Protein AF-A0A317D0E7-F1 (afdb_monomer_lite)

Foldseek 3Di:
DPPDPPPDPDPPPDDDDDDDPCRVVVVCVVVVVVVVVVLVVLLVVQLVLQLLLLQVLCVQVVHDDDSVVSNVLSNVCSVVVSVVVVVLVVQLVVLCVVPVVRSVVSCLLLLLLSVCCQQVVPDSNVVSNVLCVVCVVLSVVLLVVLVVLLVVLVVVLVVLLVVLCVVVPPDDPPDDDPSNVVSVVVSCVSNVVSVSSSSVSSNVSNQVSVVVVHNDGSVSSSVSND

Radius of gyration: 22.02 Å; chains: 1; bounding box: 49×29×76 Å

Structure (mmCIF, N/CA/C/O backbone):
data_AF-A0A317D0E7-F1
#
_entry.id   AF-A0A317D0E7-F1
#
loop_
_atom_site.group_PDB
_atom_site.id
_atom_site.type_symbol
_atom_site.label_atom_id
_atom_site.label_alt_id
_atom_site.label_comp_id
_atom_site.label_asym_id
_atom_site.label_entity_id
_atom_site.label_seq_id
_atom_site.p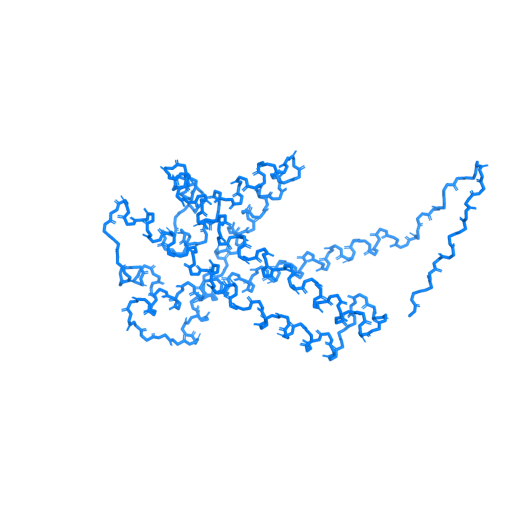dbx_PDB_ins_code
_atom_site.Cartn_x
_atom_site.Cartn_y
_atom_site.Cartn_z
_atom_site.occupancy
_atom_site.B_iso_or_equiv
_atom_site.auth_seq_id
_atom_site.auth_comp_id
_atom_site.auth_asym_id
_atom_site.auth_atom_id
_atom_site.pdbx_PDB_model_num
ATOM 1 N N . PHE A 1 1 ? 25.328 4.365 -24.173 1.00 39.00 1 PHE A N 1
ATOM 2 C CA . PHE A 1 1 ? 24.899 4.994 -25.440 1.00 39.00 1 PHE A CA 1
ATOM 3 C C . PHE A 1 1 ? 24.108 3.970 -26.240 1.00 39.00 1 PHE A C 1
ATOM 5 O O . PHE A 1 1 ? 24.705 3.179 -26.957 1.00 39.00 1 PHE A O 1
ATOM 12 N N . TYR A 1 2 ? 22.782 3.931 -26.078 1.00 37.00 2 TYR A N 1
ATOM 13 C CA . TYR A 1 2 ? 21.942 3.300 -27.098 1.00 37.00 2 TYR A CA 1
ATOM 14 C C . TYR A 1 2 ? 22.033 4.201 -28.336 1.00 37.00 2 TYR A C 1
ATOM 16 O O . TYR A 1 2 ? 21.768 5.398 -28.197 1.00 37.00 2 TYR A O 1
ATOM 24 N N . PRO A 1 3 ? 22.479 3.711 -29.503 1.00 51.25 3 PRO A N 1
ATOM 25 C CA . PRO A 1 3 ? 22.446 4.516 -30.713 1.00 51.25 3 PRO A CA 1
ATOM 26 C C . PRO A 1 3 ? 20.988 4.901 -30.961 1.00 51.25 3 PRO A C 1
ATOM 28 O O . PRO A 1 3 ? 20.132 4.030 -31.101 1.00 51.25 3 PRO A O 1
ATOM 31 N N . HIS A 1 4 ? 20.690 6.201 -30.949 1.00 46.50 4 HIS A N 1
ATOM 32 C CA . HIS A 1 4 ? 19.388 6.671 -31.393 1.00 46.50 4 HIS A CA 1
ATOM 33 C C . HIS A 1 4 ? 19.263 6.279 -32.866 1.00 46.50 4 HIS A C 1
ATOM 35 O O . HIS A 1 4 ? 20.097 6.729 -33.658 1.00 46.50 4 HIS A O 1
ATOM 41 N N . PRO A 1 5 ? 18.292 5.431 -33.250 1.00 55.97 5 PRO A N 1
ATOM 42 C CA . PRO A 1 5 ? 18.049 5.183 -34.656 1.00 55.97 5 PRO A CA 1
ATOM 43 C C . PRO A 1 5 ? 17.731 6.537 -35.285 1.00 55.97 5 PRO A C 1
ATOM 45 O O . PRO A 1 5 ? 16.801 7.229 -34.864 1.00 55.97 5 PRO A O 1
ATOM 48 N N . THR A 1 6 ? 18.559 6.956 -36.239 1.00 60.97 6 THR A N 1
ATOM 49 C CA . THR A 1 6 ? 18.244 8.082 -37.108 1.00 60.97 6 THR A CA 1
ATOM 50 C C . THR A 1 6 ? 16.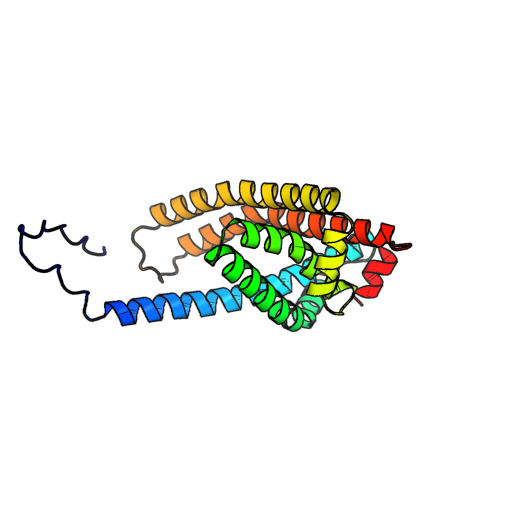878 7.784 -37.703 1.00 60.97 6 THR A C 1
ATOM 52 O O . THR A 1 6 ? 16.705 6.756 -38.352 1.00 60.97 6 THR A O 1
ATOM 55 N N . LEU A 1 7 ? 15.890 8.633 -37.410 1.00 56.22 7 LEU A N 1
ATOM 56 C CA . LEU A 1 7 ? 14.549 8.513 -37.970 1.00 56.22 7 LEU A CA 1
ATOM 57 C C . LEU A 1 7 ? 14.661 8.746 -39.480 1.00 56.22 7 LEU A C 1
ATOM 59 O O . LEU A 1 7 ? 14.554 9.872 -39.963 1.00 56.22 7 LEU A O 1
ATOM 63 N N . THR A 1 8 ? 14.961 7.689 -40.225 1.00 64.38 8 THR A N 1
ATOM 64 C CA . THR A 1 8 ? 14.910 7.681 -41.677 1.00 64.38 8 THR A CA 1
ATOM 65 C C . THR A 1 8 ? 13.443 7.736 -42.059 1.00 64.38 8 THR A C 1
ATOM 67 O O . THR A 1 8 ? 12.691 6.781 -41.867 1.00 64.38 8 THR A O 1
ATOM 70 N N . VAL A 1 9 ? 13.018 8.904 -42.542 1.00 64.19 9 VAL A N 1
ATOM 71 C CA . VAL A 1 9 ? 11.688 9.090 -43.121 1.00 64.19 9 VAL A CA 1
ATOM 72 C C . VAL A 1 9 ? 11.559 8.088 -44.262 1.00 64.19 9 VAL A C 1
ATOM 74 O O . VAL A 1 9 ? 12.274 8.179 -45.257 1.00 64.19 9 VAL A O 1
ATOM 77 N N . THR A 1 10 ? 10.698 7.095 -44.071 1.00 64.88 10 THR A N 1
ATOM 78 C CA . THR A 1 10 ? 10.401 6.060 -45.062 1.00 64.88 10 THR A CA 1
ATOM 79 C C . THR A 1 10 ? 9.799 6.752 -46.281 1.00 64.88 10 THR A C 1
ATOM 81 O O . THR A 1 10 ? 8.926 7.615 -46.128 1.00 64.88 10 THR A O 1
ATOM 84 N N . ALA A 1 11 ? 10.295 6.453 -47.483 1.00 73.31 11 ALA A N 1
ATOM 85 C CA . ALA A 1 11 ? 9.789 7.104 -48.686 1.00 73.31 11 ALA A CA 1
ATOM 86 C C . ALA A 1 11 ? 8.290 6.773 -48.868 1.00 73.31 11 ALA A C 1
ATOM 88 O O . ALA A 1 11 ? 7.862 5.671 -48.508 1.00 73.31 11 ALA A O 1
ATOM 89 N N . PRO A 1 12 ? 7.461 7.689 -49.409 1.00 73.38 12 PRO A N 1
ATOM 90 C CA . PRO A 1 12 ? 6.038 7.420 -49.605 1.00 73.38 12 PRO A CA 1
ATOM 91 C C . PRO A 1 12 ? 5.838 6.169 -50.476 1.00 73.38 12 PRO A C 1
ATOM 93 O O . PRO A 1 12 ? 6.204 6.169 -51.648 1.00 73.38 12 PRO A O 1
ATOM 96 N N . GLY A 1 13 ? 5.259 5.109 -49.904 1.00 76.75 13 GLY A N 1
ATOM 97 C CA . GLY A 1 13 ? 4.981 3.844 -50.600 1.00 76.75 13 GLY A CA 1
ATOM 98 C C . GLY A 1 13 ? 5.889 2.666 -50.228 1.00 76.75 13 GLY A C 1
ATOM 99 O O . GLY A 1 13 ? 5.610 1.550 -50.664 1.00 76.75 13 GLY A O 1
ATOM 100 N N . GLU A 1 14 ? 6.924 2.863 -49.408 1.00 76.44 14 GLU A N 1
ATOM 101 C CA . GLU A 1 14 ? 7.704 1.750 -48.854 1.00 76.44 14 GLU A CA 1
ATOM 102 C C . GLU A 1 14 ? 6.981 1.089 -47.662 1.00 76.44 14 GLU A C 1
ATOM 104 O O . GLU A 1 14 ? 6.373 1.786 -46.841 1.00 76.44 14 GLU A O 1
ATOM 109 N N . PRO A 1 15 ? 7.023 -0.254 -47.539 1.00 75.56 15 PRO A N 1
ATOM 110 C CA . PRO A 1 15 ? 6.474 -0.943 -46.377 1.00 75.56 15 PRO A CA 1
ATOM 111 C C . PRO A 1 15 ? 7.217 -0.512 -45.101 1.00 75.56 15 PRO A C 1
ATOM 113 O O . PRO A 1 15 ? 8.428 -0.277 -45.145 1.00 75.56 15 PRO A O 1
ATOM 116 N N . PRO A 1 16 ? 6.521 -0.409 -43.952 1.00 77.50 16 PRO A N 1
ATOM 117 C CA . PRO A 1 16 ? 7.149 -0.009 -42.700 1.00 77.50 16 PRO A CA 1
ATOM 118 C C . PRO A 1 16 ? 8.293 -0.961 -42.343 1.00 77.50 16 PRO A C 1
ATOM 120 O O . PRO A 1 16 ? 8.215 -2.166 -42.599 1.00 77.50 16 PRO A O 1
ATOM 123 N N . ALA A 1 17 ? 9.350 -0.413 -41.738 1.00 79.38 17 ALA A N 1
ATOM 124 C CA . ALA A 1 17 ? 10.490 -1.206 -41.300 1.00 79.38 17 ALA A CA 1
ATOM 125 C C . ALA A 1 17 ? 10.019 -2.368 -40.399 1.00 79.38 17 ALA A C 1
ATOM 127 O O . ALA A 1 17 ? 9.202 -2.146 -39.498 1.00 79.38 17 ALA A O 1
ATOM 128 N N . PRO A 1 18 ? 10.504 -3.603 -40.626 1.00 81.38 18 PRO A N 1
ATOM 129 C CA . PRO A 1 18 ? 10.138 -4.737 -39.792 1.00 81.38 18 PRO A CA 1
ATOM 130 C C . PRO A 1 18 ? 10.632 -4.521 -38.358 1.00 81.38 18 PRO A C 1
ATOM 132 O O . PRO A 1 18 ? 11.667 -3.891 -38.129 1.00 81.38 18 PRO A O 1
ATOM 135 N N . PHE A 1 19 ? 9.895 -5.061 -37.383 1.00 83.56 19 PHE A N 1
ATOM 136 C CA . PHE A 1 19 ? 10.331 -5.035 -35.988 1.00 83.56 19 PHE A CA 1
ATOM 137 C C . PHE A 1 19 ? 11.719 -5.684 -35.835 1.00 83.56 19 PHE A C 1
ATOM 139 O O . PHE A 1 19 ? 12.025 -6.635 -36.563 1.00 83.56 19 PHE A O 1
ATOM 146 N N . PRO A 1 20 ? 12.547 -5.220 -34.878 1.00 87.62 20 PRO A N 1
ATOM 147 C CA . PRO A 1 20 ? 13.790 -5.901 -34.531 1.00 87.62 20 PRO A CA 1
ATOM 148 C C . PRO A 1 20 ? 13.546 -7.394 -34.271 1.00 87.62 20 PRO A C 1
ATOM 150 O O . PRO A 1 20 ? 12.545 -7.753 -33.651 1.00 87.62 20 PRO A O 1
ATOM 153 N N . ALA A 1 21 ? 14.461 -8.262 -34.714 1.00 86.88 21 ALA A N 1
ATOM 154 C CA . ALA A 1 21 ? 14.306 -9.718 -34.601 1.00 86.88 21 ALA A CA 1
ATOM 155 C C . ALA A 1 21 ? 14.069 -10.188 -33.150 1.00 86.88 21 ALA A C 1
ATOM 157 O O . ALA A 1 21 ? 13.312 -11.128 -32.913 1.00 86.88 21 ALA A O 1
ATOM 158 N N . ASP A 1 22 ? 14.657 -9.483 -32.181 1.00 88.25 22 ASP A N 1
ATOM 159 C CA . ASP A 1 22 ? 14.532 -9.761 -30.750 1.00 88.25 22 ASP A CA 1
ATOM 160 C C . ASP A 1 22 ? 13.400 -8.987 -30.053 1.00 88.25 22 ASP A C 1
ATOM 162 O O . ASP A 1 22 ? 13.201 -9.165 -28.853 1.00 88.25 22 ASP A O 1
ATOM 166 N N . TYR A 1 23 ? 12.617 -8.169 -30.768 1.00 84.69 23 TYR A N 1
ATOM 167 C CA . TYR A 1 23 ? 11.637 -7.255 -30.163 1.00 84.69 23 TYR A CA 1
ATOM 168 C C . TYR A 1 23 ? 10.676 -7.960 -29.199 1.00 84.69 23 TYR A C 1
ATOM 170 O O . TYR A 1 23 ? 10.553 -7.573 -28.039 1.00 84.69 23 TYR A O 1
ATOM 178 N N . PHE A 1 24 ? 10.026 -9.042 -29.641 1.00 88.31 24 PHE A N 1
ATOM 179 C CA . PHE A 1 24 ? 9.091 -9.788 -28.793 1.00 88.31 24 PHE A CA 1
ATOM 180 C C . PHE A 1 24 ? 9.788 -10.480 -27.620 1.00 88.31 24 PHE A C 1
ATOM 182 O O . PHE A 1 24 ? 9.210 -10.578 -26.539 1.00 88.31 24 PHE A O 1
ATOM 189 N N . ARG A 1 25 ? 11.030 -10.938 -27.806 1.00 89.94 25 ARG A N 1
ATOM 190 C CA . ARG A 1 25 ? 11.825 -11.562 -26.745 1.00 89.94 25 ARG A CA 1
ATOM 191 C C . ARG A 1 25 ? 12.184 -10.539 -25.671 1.00 89.94 25 ARG A C 1
ATOM 193 O O . ARG A 1 25 ? 11.970 -10.812 -24.494 1.00 89.94 25 ARG A O 1
ATOM 200 N N . GLU A 1 26 ? 12.682 -9.371 -26.058 1.00 85.06 26 GLU A N 1
ATOM 201 C CA . GLU A 1 26 ? 13.004 -8.277 -25.136 1.00 85.06 26 GLU A CA 1
ATOM 202 C C . GLU A 1 26 ? 11.758 -7.764 -24.413 1.00 85.06 26 GLU A C 1
ATOM 204 O O . GLU A 1 26 ? 11.786 -7.581 -23.196 1.00 85.06 26 GLU A O 1
ATOM 209 N N . LEU A 1 27 ? 10.644 -7.622 -25.135 1.00 84.88 27 LEU A N 1
ATOM 210 C CA . LEU A 1 27 ? 9.360 -7.220 -24.569 1.00 84.88 27 LEU A CA 1
ATOM 211 C C . LEU A 1 27 ? 8.871 -8.223 -23.512 1.00 84.88 27 LEU A C 1
ATOM 213 O O . LEU A 1 27 ? 8.481 -7.829 -22.412 1.00 84.88 27 LEU A O 1
ATOM 217 N N . LEU A 1 28 ? 8.933 -9.524 -23.814 1.00 91.25 28 LEU A N 1
ATOM 218 C CA . LEU A 1 28 ? 8.560 -10.5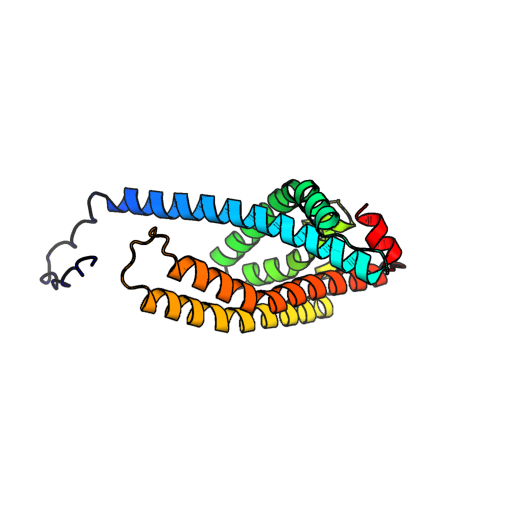88 -22.879 1.00 91.25 28 LEU A CA 1
ATOM 219 C C . LEU A 1 28 ? 9.481 -10.632 -21.658 1.00 91.25 28 LEU A C 1
ATOM 221 O O . LEU A 1 28 ? 8.992 -10.787 -20.540 1.00 91.25 28 LEU A O 1
ATOM 225 N N . VAL A 1 29 ? 10.793 -10.476 -21.846 1.00 88.81 29 VAL A N 1
ATOM 226 C CA . VAL A 1 29 ? 11.757 -10.419 -20.737 1.00 88.81 29 VAL A CA 1
ATOM 227 C C . VAL A 1 29 ? 11.475 -9.210 -19.850 1.00 88.81 29 VAL A C 1
ATOM 229 O O . VAL A 1 29 ? 11.412 -9.359 -18.631 1.00 88.81 29 VAL A O 1
ATOM 232 N N . PHE A 1 30 ? 11.242 -8.037 -20.440 1.00 84.00 30 PHE A N 1
ATOM 233 C CA . PHE A 1 30 ? 10.921 -6.818 -19.705 1.00 84.00 30 PHE A CA 1
ATOM 234 C C . PHE A 1 30 ? 9.658 -6.985 -18.854 1.00 84.00 30 PHE A C 1
ATOM 236 O O . PHE A 1 30 ? 9.708 -6.794 -17.637 1.00 84.00 30 PHE A O 1
ATOM 243 N N . PHE A 1 31 ? 8.541 -7.400 -19.460 1.00 87.94 31 PHE A N 1
ATOM 244 C CA . PHE A 1 31 ? 7.292 -7.599 -18.722 1.00 87.94 31 PHE A CA 1
ATOM 245 C C . PHE A 1 31 ? 7.383 -8.746 -17.717 1.00 87.94 31 PHE A C 1
ATOM 247 O O . PHE A 1 31 ? 6.825 -8.637 -16.628 1.00 87.94 31 PHE A O 1
ATOM 254 N N . GLY A 1 32 ? 8.112 -9.817 -18.037 1.00 90.31 32 GLY A N 1
ATOM 255 C CA . GLY A 1 32 ? 8.352 -10.931 -17.125 1.00 90.31 32 GLY A CA 1
ATOM 256 C C . GLY A 1 32 ? 9.112 -10.495 -15.873 1.00 90.31 32 GLY A C 1
ATOM 257 O O . GLY A 1 32 ? 8.673 -10.773 -14.757 1.00 90.31 32 GLY A O 1
ATOM 258 N N . VAL A 1 33 ? 10.208 -9.750 -16.038 1.00 88.50 33 VAL A N 1
ATOM 259 C CA . VAL A 1 33 ? 10.983 -9.202 -14.913 1.00 88.50 33 VAL A CA 1
ATOM 260 C C . VAL A 1 33 ? 10.144 -8.204 -14.118 1.00 88.50 33 VAL A C 1
ATOM 262 O O . VAL A 1 33 ? 10.075 -8.315 -12.894 1.00 88.50 33 VAL A O 1
ATOM 265 N N . ALA A 1 34 ? 9.460 -7.271 -14.787 1.00 86.50 34 ALA A N 1
ATOM 266 C CA . ALA A 1 34 ? 8.603 -6.286 -14.130 1.00 86.50 34 ALA A CA 1
ATOM 267 C C . ALA A 1 34 ? 7.486 -6.950 -13.309 1.00 86.50 34 ALA A C 1
ATOM 269 O O . ALA A 1 34 ? 7.211 -6.528 -12.186 1.00 86.50 34 ALA A O 1
ATOM 270 N N . LEU A 1 35 ? 6.883 -8.022 -13.831 1.00 88.94 35 LEU A N 1
ATOM 271 C CA . LEU A 1 35 ? 5.863 -8.795 -13.131 1.00 88.94 35 LEU A CA 1
ATOM 272 C C . LEU A 1 35 ? 6.431 -9.469 -11.879 1.00 88.94 35 LEU A C 1
ATOM 274 O O . LEU A 1 35 ? 5.843 -9.346 -10.808 1.00 88.94 35 LEU A O 1
ATOM 278 N N . VAL A 1 36 ? 7.575 -10.151 -11.989 1.00 91.25 36 VAL A N 1
ATOM 279 C CA . VAL A 1 36 ? 8.219 -10.832 -10.851 1.00 91.25 36 VAL A CA 1
ATOM 280 C C . VAL A 1 36 ? 8.610 -9.828 -9.767 1.00 91.25 36 VAL A C 1
ATOM 282 O O . VAL A 1 36 ? 8.297 -10.034 -8.592 1.00 91.25 36 VAL A O 1
ATOM 285 N N . VAL A 1 37 ? 9.238 -8.716 -10.155 1.00 89.06 37 VAL A N 1
ATOM 286 C CA . VAL A 1 37 ? 9.617 -7.639 -9.232 1.00 89.06 37 VAL A CA 1
ATOM 287 C C . VAL A 1 37 ? 8.379 -7.021 -8.588 1.00 89.06 37 VAL A C 1
ATOM 289 O O . VAL A 1 37 ? 8.362 -6.839 -7.374 1.00 89.06 37 VAL A O 1
ATOM 292 N N . GLY A 1 38 ? 7.324 -6.748 -9.357 1.00 88.44 38 GLY A N 1
ATOM 293 C CA . GLY A 1 38 ? 6.071 -6.190 -8.847 1.00 88.44 38 GLY A CA 1
ATOM 294 C C . GLY A 1 38 ? 5.367 -7.121 -7.860 1.00 88.44 38 GLY A C 1
ATOM 295 O O . GLY A 1 38 ? 4.935 -6.685 -6.794 1.00 88.44 38 GLY A O 1
ATOM 296 N N . VAL A 1 39 ? 5.315 -8.419 -8.163 1.00 89.81 39 VAL A N 1
ATOM 297 C CA . VAL A 1 39 ? 4.766 -9.454 -7.275 1.00 89.81 39 VAL A CA 1
ATOM 298 C C . VAL A 1 39 ? 5.547 -9.533 -5.964 1.00 89.81 39 VAL A C 1
ATOM 300 O O . VAL A 1 39 ? 4.944 -9.576 -4.886 1.00 89.81 39 VAL A O 1
ATOM 303 N N . PHE A 1 40 ? 6.878 -9.523 -6.041 1.00 91.31 40 PHE A N 1
ATOM 304 C CA . PHE A 1 40 ? 7.740 -9.537 -4.865 1.00 91.31 40 PHE A CA 1
ATOM 305 C C . PHE A 1 40 ? 7.589 -8.253 -4.038 1.00 91.31 40 PHE A C 1
ATOM 307 O O . PHE A 1 40 ? 7.406 -8.313 -2.821 1.00 91.31 40 PHE A O 1
ATOM 314 N N . ALA A 1 41 ? 7.586 -7.092 -4.693 1.00 90.25 41 ALA A N 1
ATOM 315 C CA . ALA A 1 41 ? 7.374 -5.802 -4.049 1.00 90.25 41 ALA A CA 1
ATOM 316 C C . ALA A 1 41 ? 6.012 -5.742 -3.347 1.00 90.25 41 ALA A C 1
ATOM 318 O O . ALA A 1 41 ? 5.927 -5.249 -2.222 1.00 90.25 41 ALA A O 1
ATOM 319 N N . LEU A 1 42 ? 4.963 -6.312 -3.949 1.00 90.94 42 LEU A N 1
ATOM 320 C CA . LEU A 1 42 ? 3.650 -6.436 -3.322 1.00 90.94 42 LEU A CA 1
ATOM 321 C C . LEU A 1 42 ? 3.701 -7.299 -2.053 1.00 90.94 42 LEU A C 1
ATOM 323 O O . LEU A 1 42 ? 3.066 -6.961 -1.054 1.00 90.94 42 LEU A O 1
ATOM 327 N N . ALA A 1 43 ? 4.466 -8.393 -2.051 1.00 91.81 43 ALA A N 1
ATOM 328 C CA . ALA A 1 43 ? 4.635 -9.229 -0.862 1.00 91.81 43 ALA A CA 1
ATOM 329 C C . ALA A 1 43 ? 5.328 -8.461 0.274 1.00 91.81 43 ALA A C 1
ATOM 331 O O . ALA A 1 43 ? 4.840 -8.464 1.406 1.00 91.81 43 ALA A O 1
ATOM 332 N N . VAL A 1 44 ? 6.407 -7.734 -0.035 1.00 92.94 44 VAL A N 1
ATOM 333 C CA . VAL A 1 44 ? 7.103 -6.858 0.926 1.00 92.94 44 VAL A CA 1
ATOM 334 C C . VAL A 1 44 ? 6.169 -5.759 1.437 1.00 92.94 44 VAL A C 1
ATOM 336 O O . VAL A 1 44 ? 6.103 -5.499 2.640 1.00 92.94 44 VAL A O 1
ATOM 339 N N . GLN A 1 45 ? 5.385 -5.157 0.544 1.00 91.38 45 GLN A N 1
ATOM 340 C CA . GLN A 1 45 ? 4.389 -4.154 0.898 1.00 91.38 45 GLN A CA 1
ATOM 341 C C . GLN A 1 45 ? 3.345 -4.732 1.866 1.00 91.38 45 GLN A C 1
ATOM 343 O O . GLN A 1 45 ? 3.051 -4.097 2.875 1.00 91.38 45 GLN A O 1
ATOM 348 N N . CYS A 1 46 ? 2.850 -5.954 1.648 1.00 93.69 46 CYS A N 1
ATOM 349 C CA . CYS A 1 46 ? 1.906 -6.613 2.561 1.00 93.69 46 CYS A CA 1
ATOM 350 C C . CYS A 1 46 ? 2.485 -6.817 3.971 1.00 93.69 46 CYS A C 1
ATOM 352 O O . CYS A 1 46 ? 1.762 -6.642 4.956 1.00 93.69 46 CYS A O 1
ATOM 354 N N . VAL A 1 47 ? 3.781 -7.140 4.084 1.00 95.31 47 VAL A N 1
ATOM 355 C CA . VAL A 1 47 ? 4.481 -7.210 5.381 1.00 95.31 47 VAL A CA 1
ATOM 356 C C . VAL A 1 47 ? 4.454 -5.846 6.065 1.00 95.31 47 VAL A C 1
ATOM 358 O O . VAL A 1 47 ? 4.065 -5.762 7.229 1.00 95.31 47 VAL A O 1
ATOM 361 N N . GLY A 1 48 ? 4.827 -4.787 5.341 1.00 93.12 48 GLY A N 1
ATOM 362 C CA . GLY A 1 48 ? 4.840 -3.416 5.856 1.00 93.12 48 GLY A CA 1
ATOM 363 C C . GLY A 1 48 ? 3.458 -2.938 6.301 1.00 93.12 48 GLY A C 1
ATOM 364 O O . GLY A 1 48 ? 3.323 -2.383 7.388 1.00 93.12 48 GLY A O 1
ATOM 365 N N . TRP A 1 49 ? 2.419 -3.232 5.517 1.00 92.56 49 TRP A N 1
ATOM 366 C CA . TRP A 1 49 ? 1.030 -2.926 5.860 1.00 92.56 49 TRP A CA 1
ATOM 367 C C . TRP A 1 49 ? 0.586 -3.617 7.147 1.00 92.56 49 TRP A C 1
ATOM 369 O O . TRP A 1 49 ? 0.122 -2.952 8.071 1.00 92.56 49 TRP A O 1
ATOM 379 N N . ALA A 1 50 ? 0.775 -4.934 7.252 1.00 94.62 50 ALA A N 1
ATOM 380 C CA . ALA A 1 50 ? 0.411 -5.679 8.455 1.00 94.62 50 ALA A CA 1
ATOM 381 C C . ALA A 1 50 ? 1.199 -5.227 9.691 1.00 94.62 50 ALA A C 1
ATOM 383 O O . ALA A 1 50 ? 0.608 -5.021 10.752 1.00 94.62 50 ALA A O 1
ATOM 384 N N . ALA A 1 51 ? 2.517 -5.062 9.556 1.00 95.19 51 ALA A N 1
ATOM 385 C CA . ALA A 1 51 ? 3.385 -4.600 10.634 1.00 95.19 51 ALA A CA 1
ATOM 386 C C . ALA A 1 51 ? 3.004 -3.185 11.096 1.00 95.19 51 ALA A C 1
ATOM 388 O O . ALA A 1 51 ? 2.904 -2.936 12.297 1.00 95.19 51 ALA A O 1
ATOM 389 N N . GLY A 1 52 ? 2.737 -2.281 10.150 1.00 94.38 52 GLY A N 1
ATOM 390 C CA . GLY A 1 52 ? 2.322 -0.907 10.417 1.00 94.38 52 GLY A CA 1
ATOM 391 C C . GLY A 1 52 ? 0.970 -0.839 11.120 1.00 94.38 52 GLY A C 1
ATOM 392 O O . GLY A 1 52 ? 0.852 -0.173 12.145 1.00 94.38 52 GLY A O 1
ATOM 393 N N . THR A 1 53 ? -0.035 -1.583 10.645 1.00 95.12 53 THR A N 1
ATOM 394 C CA . THR A 1 53 ? -1.342 -1.654 11.317 1.00 95.12 53 THR A CA 1
ATOM 395 C C . THR A 1 53 ? -1.213 -2.201 12.738 1.00 95.12 53 THR A C 1
ATOM 397 O O . THR A 1 53 ? -1.819 -1.647 13.654 1.00 95.12 53 THR A O 1
ATOM 400 N N . TRP A 1 54 ? -0.392 -3.231 12.958 1.00 95.94 54 TRP A N 1
ATOM 401 C CA . TRP A 1 54 ? -0.131 -3.772 14.296 1.00 95.94 54 TRP A CA 1
ATOM 402 C C . TRP A 1 54 ? 0.534 -2.753 15.223 1.00 95.94 54 TRP A C 1
ATOM 404 O O . TRP A 1 54 ? 0.057 -2.535 16.337 1.00 95.94 54 TRP A O 1
ATOM 414 N N . ALA A 1 55 ? 1.580 -2.079 14.743 1.00 95.50 55 ALA A N 1
ATOM 415 C CA . ALA A 1 55 ? 2.301 -1.070 15.511 1.00 95.50 55 ALA A CA 1
ATOM 416 C C . ALA A 1 55 ? 1.400 0.117 15.883 1.00 95.50 55 ALA A C 1
ATOM 418 O O . ALA A 1 55 ? 1.326 0.479 17.054 1.00 95.50 55 ALA A O 1
ATOM 419 N N . VAL A 1 56 ? 0.669 0.682 14.916 1.00 94.44 56 VAL A N 1
ATOM 420 C CA . VAL A 1 56 ? -0.227 1.829 15.143 1.00 94.44 56 VAL A CA 1
ATOM 421 C C . VAL A 1 56 ? -1.346 1.471 16.120 1.00 94.44 56 VAL A C 1
ATOM 423 O O . VAL A 1 56 ? -1.648 2.248 17.022 1.00 94.44 56 VAL A O 1
ATOM 426 N N . THR A 1 57 ? -1.936 0.281 15.985 1.00 94.12 57 THR A N 1
ATOM 427 C CA . THR A 1 57 ? -3.043 -0.143 16.854 1.00 94.12 57 THR A CA 1
ATOM 428 C C . THR A 1 57 ? -2.586 -0.334 18.299 1.00 94.12 57 THR A C 1
ATOM 430 O O . THR A 1 57 ? -3.260 0.125 19.218 1.00 94.12 57 THR A O 1
ATOM 433 N N . ARG A 1 58 ? -1.424 -0.963 18.516 1.00 94.25 58 ARG A N 1
ATOM 434 C CA . ARG A 1 58 ? -0.871 -1.160 19.863 1.00 94.25 58 ARG A CA 1
ATOM 435 C C . ARG A 1 58 ? -0.381 0.136 20.498 1.00 94.25 58 ARG A C 1
ATOM 437 O O . ARG A 1 58 ? -0.666 0.367 21.669 1.00 94.25 58 ARG A O 1
ATOM 444 N N . GLN A 1 59 ? 0.250 1.023 19.727 1.00 93.88 59 GLN A N 1
ATOM 445 C CA . GLN A 1 59 ? 0.589 2.367 20.213 1.00 93.88 59 GLN A CA 1
ATOM 446 C C . GLN A 1 59 ? -0.665 3.135 20.648 1.00 93.88 59 GLN A C 1
ATOM 448 O O . GLN A 1 59 ? -0.670 3.738 21.717 1.00 93.88 59 GLN A O 1
ATOM 453 N N . ALA A 1 60 ? -1.757 3.052 19.881 1.00 92.94 60 ALA A N 1
ATOM 454 C CA . ALA A 1 60 ? -3.037 3.664 20.245 1.00 92.94 60 ALA A CA 1
ATOM 455 C C . ALA A 1 60 ? -3.705 3.021 21.479 1.00 92.94 60 ALA A C 1
ATOM 457 O O . ALA A 1 60 ? -4.572 3.634 22.104 1.00 92.94 60 ALA A O 1
ATOM 458 N N . ALA A 1 61 ? -3.331 1.790 21.833 1.00 93.62 61 ALA A N 1
ATOM 459 C CA . ALA A 1 61 ? -3.757 1.113 23.057 1.00 93.62 61 ALA A CA 1
ATOM 460 C C . ALA A 1 61 ? -2.834 1.397 24.261 1.00 93.62 61 ALA A C 1
ATOM 462 O O . ALA A 1 61 ? -3.121 0.936 25.362 1.00 93.62 61 ALA A O 1
ATOM 463 N N . GLY A 1 62 ? -1.741 2.149 24.072 1.00 93.31 62 GLY A N 1
ATOM 464 C CA . GLY A 1 62 ? -0.733 2.392 25.109 1.00 93.31 62 GLY A CA 1
ATOM 465 C C . GLY A 1 62 ? 0.183 1.193 25.380 1.00 93.31 62 GLY A C 1
ATOM 466 O O . GLY A 1 62 ? 0.870 1.163 26.398 1.00 93.31 62 GLY A O 1
ATOM 467 N N . GLU A 1 63 ? 0.200 0.197 24.492 1.00 92.69 63 GLU A N 1
ATOM 468 C CA . GLU A 1 63 ? 1.035 -0.994 24.633 1.00 92.69 63 GLU A CA 1
ATOM 469 C C . GLU A 1 63 ? 2.462 -0.776 24.097 1.00 92.69 63 GLU A C 1
ATOM 471 O O . GLU A 1 63 ? 2.665 -0.020 23.139 1.00 92.69 63 GLU A O 1
ATOM 476 N N . PRO A 1 64 ? 3.470 -1.479 24.651 1.00 90.56 64 PRO A N 1
ATOM 477 C CA . PRO A 1 64 ? 4.829 -1.424 24.131 1.00 90.56 64 PRO A CA 1
ATOM 478 C C . PRO A 1 64 ? 4.905 -2.044 22.730 1.00 90.56 64 PRO A C 1
ATOM 480 O O . PRO A 1 64 ? 4.457 -3.167 22.492 1.00 90.56 64 PRO A O 1
ATOM 483 N N . VAL A 1 65 ? 5.538 -1.328 21.800 1.00 93.00 65 VAL A N 1
ATOM 484 C CA . VAL A 1 65 ? 5.721 -1.770 20.412 1.00 93.00 65 VAL A CA 1
ATOM 485 C C . VAL A 1 65 ? 7.193 -2.029 20.140 1.00 93.00 65 VAL A C 1
ATOM 487 O O . VAL A 1 65 ? 8.039 -1.161 20.331 1.00 93.00 65 VAL A O 1
ATOM 490 N N . THR A 1 66 ? 7.498 -3.234 19.659 1.00 94.56 66 THR A N 1
ATOM 491 C CA . THR A 1 66 ? 8.849 -3.621 19.241 1.00 94.56 66 THR A CA 1
ATOM 492 C C . THR A 1 66 ? 8.888 -3.847 17.734 1.00 94.56 66 THR A C 1
ATOM 494 O O . THR A 1 66 ? 7.955 -4.406 17.152 1.00 94.56 66 THR A O 1
ATOM 497 N N . VAL A 1 67 ? 9.993 -3.452 17.093 1.00 93.31 67 VAL A N 1
ATOM 498 C CA . VAL A 1 67 ? 10.196 -3.650 15.646 1.00 93.31 67 VAL A CA 1
ATOM 499 C C . VAL A 1 67 ? 10.136 -5.139 15.290 1.00 93.31 67 VAL A C 1
ATOM 501 O O . VAL A 1 67 ? 9.466 -5.524 14.335 1.00 93.31 67 VAL A O 1
ATOM 504 N N . GLY A 1 68 ? 10.767 -5.993 16.104 1.00 94.19 68 GLY A N 1
ATOM 505 C CA . GLY A 1 68 ? 10.735 -7.445 15.914 1.00 94.19 68 GLY A CA 1
ATOM 506 C C . GLY A 1 68 ? 9.327 -8.037 16.031 1.00 94.19 68 GLY A C 1
ATOM 507 O O . GLY A 1 68 ? 8.957 -8.890 15.225 1.00 94.19 68 GLY A O 1
ATOM 508 N N . GLY A 1 69 ? 8.515 -7.558 16.982 1.00 93.50 69 GLY A N 1
ATOM 509 C CA . GLY A 1 69 ? 7.115 -7.968 17.123 1.00 93.50 69 GLY A CA 1
ATOM 510 C C . GLY A 1 69 ? 6.274 -7.583 15.905 1.00 93.50 69 GLY A C 1
ATOM 511 O O . GLY A 1 69 ? 5.583 -8.435 15.342 1.00 93.50 69 GLY A O 1
ATOM 512 N N . ALA A 1 70 ? 6.415 -6.339 15.441 1.00 94.12 70 ALA A N 1
ATOM 513 C CA . ALA A 1 70 ? 5.708 -5.832 14.268 1.00 94.12 70 ALA A CA 1
ATOM 514 C C . ALA A 1 70 ? 6.078 -6.606 12.994 1.00 94.12 70 ALA A C 1
ATOM 516 O O . ALA A 1 70 ? 5.194 -7.050 12.262 1.00 94.12 70 ALA A O 1
ATOM 517 N N . LEU A 1 71 ? 7.373 -6.838 12.752 1.00 95.50 71 LEU A N 1
ATOM 518 C CA . LEU A 1 71 ? 7.843 -7.594 11.587 1.00 95.50 71 LEU A CA 1
ATOM 519 C C . LEU A 1 71 ? 7.421 -9.061 11.640 1.00 95.50 71 LEU A C 1
ATOM 521 O O . LEU A 1 71 ? 6.982 -9.603 10.627 1.00 95.50 71 LEU A O 1
ATOM 525 N N . ARG A 1 72 ? 7.490 -9.708 12.809 1.00 95.62 72 ARG A N 1
ATOM 526 C CA . ARG A 1 72 ? 7.018 -11.091 12.976 1.00 95.62 72 ARG A CA 1
ATOM 527 C C . ARG A 1 72 ? 5.524 -11.203 12.685 1.00 95.62 72 ARG A C 1
ATOM 529 O O . ARG A 1 72 ? 5.106 -12.144 12.011 1.00 95.62 72 ARG A O 1
ATOM 536 N N . TYR A 1 73 ? 4.730 -10.250 13.172 1.00 94.81 73 TYR A N 1
ATOM 537 C CA . TYR A 1 73 ? 3.309 -10.177 12.849 1.00 94.81 73 TYR A CA 1
ATOM 538 C C . TYR A 1 73 ? 3.095 -9.991 11.342 1.00 94.81 73 TYR A C 1
ATOM 540 O O . TYR A 1 73 ? 2.337 -10.749 10.729 1.00 94.81 73 TYR A O 1
ATOM 548 N N . GLY A 1 74 ? 3.818 -9.041 10.743 1.00 93.62 74 GLY A N 1
ATOM 549 C CA . GLY A 1 74 ? 3.773 -8.747 9.317 1.00 93.62 74 GLY A CA 1
ATOM 550 C C . GLY A 1 74 ? 4.073 -9.968 8.456 1.00 93.62 74 GLY A C 1
ATOM 551 O O . GLY A 1 74 ? 3.251 -10.347 7.629 1.00 93.62 74 GLY A O 1
ATOM 552 N N . LEU A 1 75 ? 5.191 -10.650 8.705 1.00 95.19 75 LEU A N 1
ATOM 553 C CA . LEU A 1 75 ? 5.598 -11.859 7.980 1.00 95.19 75 LEU A CA 1
ATOM 554 C C . LEU A 1 75 ? 4.596 -13.006 8.143 1.00 95.19 75 LEU A C 1
ATOM 556 O O . LEU A 1 75 ? 4.284 -13.692 7.174 1.00 95.19 75 LEU A O 1
ATOM 560 N N . ARG A 1 76 ? 4.041 -13.192 9.348 1.00 95.19 76 ARG A N 1
ATOM 561 C CA . ARG A 1 76 ? 3.025 -14.226 9.601 1.00 95.19 76 ARG A CA 1
ATOM 562 C C . ARG A 1 76 ? 1.736 -13.969 8.818 1.00 95.19 76 ARG A C 1
ATOM 564 O O . ARG A 1 76 ? 1.048 -14.920 8.453 1.00 95.19 76 ARG A O 1
ATOM 571 N N . ARG A 1 77 ? 1.375 -12.701 8.595 1.00 92.19 77 ARG A N 1
ATOM 572 C CA . ARG A 1 77 ? 0.093 -12.322 7.979 1.00 92.19 77 ARG A CA 1
ATOM 573 C C . ARG A 1 77 ? 0.196 -11.928 6.506 1.00 92.19 77 ARG A C 1
ATOM 575 O O . ARG A 1 77 ? -0.821 -11.947 5.811 1.00 92.19 77 ARG A O 1
ATOM 582 N N . ALA A 1 78 ? 1.400 -11.650 6.020 1.00 91.06 78 ALA A N 1
ATOM 583 C CA . ALA A 1 78 ? 1.657 -11.229 4.651 1.00 91.06 78 ALA A CA 1
ATOM 584 C C . ALA A 1 78 ? 1.124 -12.195 3.583 1.00 91.06 78 ALA A C 1
ATOM 586 O O . ALA A 1 78 ? 0.504 -11.689 2.658 1.00 91.06 78 ALA A O 1
ATOM 587 N N . PRO A 1 79 ? 1.242 -13.537 3.686 1.00 91.19 79 PRO A N 1
ATOM 588 C CA . PRO A 1 79 ? 0.745 -14.428 2.632 1.00 91.19 79 PRO A CA 1
ATOM 589 C C . PRO A 1 79 ? -0.770 -14.325 2.421 1.00 91.19 79 PRO A C 1
ATOM 591 O O . PRO A 1 79 ? -1.248 -14.303 1.289 1.00 91.19 79 PRO A O 1
ATOM 594 N N . ALA A 1 80 ? -1.528 -14.202 3.517 1.00 91.31 80 ALA A N 1
ATOM 595 C CA . ALA A 1 80 ? -2.976 -14.035 3.455 1.00 91.31 80 ALA A CA 1
ATOM 596 C C . ALA A 1 80 ? -3.353 -12.677 2.846 1.00 91.31 80 ALA A C 1
ATOM 598 O O . ALA A 1 80 ? -4.216 -12.616 1.974 1.00 91.31 80 ALA A O 1
ATOM 599 N N . LEU A 1 81 ? -2.691 -11.595 3.273 1.00 91.69 81 LEU A N 1
ATOM 600 C CA . LEU A 1 81 ? -2.886 -10.263 2.691 1.00 91.69 81 LEU A CA 1
ATOM 601 C C . LEU A 1 81 ? -2.524 -10.220 1.213 1.00 91.69 81 LEU A C 1
ATOM 603 O O . LEU A 1 81 ? -3.278 -9.664 0.427 1.00 91.69 81 LEU A O 1
ATOM 607 N N . TRP A 1 82 ? -1.405 -10.832 0.844 1.00 93.25 82 TRP A N 1
ATOM 608 C CA . TRP A 1 82 ? -0.883 -10.842 -0.513 1.00 93.25 82 TRP A CA 1
ATOM 609 C C . TRP A 1 82 ? -1.861 -11.500 -1.486 1.00 93.25 82 TRP A C 1
ATOM 611 O O . TRP A 1 82 ? -2.189 -10.902 -2.507 1.00 93.25 82 TRP A O 1
ATOM 621 N N . GLY A 1 83 ? -2.416 -12.665 -1.128 1.00 91.56 83 GLY A N 1
ATOM 622 C CA . GLY A 1 83 ? -3.423 -13.338 -1.954 1.00 91.56 83 GLY A CA 1
ATOM 623 C C . GLY A 1 83 ? -4.676 -12.485 -2.179 1.00 91.56 83 GLY A C 1
ATOM 624 O O . GLY A 1 83 ? -5.149 -12.358 -3.306 1.00 91.56 83 GLY A O 1
ATOM 625 N N . TRP A 1 84 ? -5.183 -11.832 -1.129 1.00 93.00 84 TRP A N 1
ATOM 626 C CA . TRP A 1 84 ? -6.347 -10.949 -1.250 1.00 93.00 84 TRP A CA 1
ATOM 627 C C . TRP A 1 84 ? -6.040 -9.647 -1.990 1.00 93.00 84 TRP A C 1
ATOM 629 O O . TRP A 1 84 ? -6.859 -9.203 -2.792 1.00 93.00 84 TRP A O 1
ATOM 639 N N . MET A 1 85 ? -4.876 -9.039 -1.761 1.00 90.06 85 MET A N 1
ATOM 640 C CA . MET A 1 85 ? -4.471 -7.830 -2.475 1.00 90.06 85 MET A CA 1
ATOM 641 C C . MET A 1 85 ? -4.296 -8.105 -3.963 1.00 90.06 85 MET A C 1
ATOM 643 O O . MET A 1 85 ? -4.712 -7.279 -4.763 1.00 90.06 85 MET A O 1
ATOM 647 N N . LEU A 1 86 ? -3.769 -9.268 -4.351 1.00 91.38 86 LEU A N 1
ATOM 648 C CA . LEU A 1 86 ? -3.654 -9.647 -5.759 1.00 91.38 86 LEU A CA 1
ATOM 649 C C . LEU A 1 86 ? -5.031 -9.713 -6.438 1.00 91.38 86 LEU A C 1
ATOM 651 O O . LEU A 1 86 ? -5.193 -9.188 -7.537 1.00 91.38 86 LEU A O 1
ATOM 655 N N . LEU A 1 87 ? -6.041 -10.264 -5.755 1.00 92.81 87 LEU A N 1
ATOM 656 C CA . LEU A 1 87 ? -7.427 -10.246 -6.238 1.00 92.81 87 LEU A CA 1
ATOM 657 C C . LEU A 1 87 ? -7.985 -8.821 -6.339 1.00 92.81 87 LEU A C 1
ATOM 659 O O . LEU A 1 87 ? -8.577 -8.470 -7.356 1.00 92.81 87 LEU A O 1
ATOM 663 N N . VAL A 1 88 ? -7.770 -7.982 -5.320 1.00 90.31 88 VAL A N 1
ATOM 664 C CA . VAL A 1 88 ? -8.205 -6.574 -5.329 1.00 90.31 88 VAL A CA 1
ATOM 665 C C . VAL A 1 88 ? -7.556 -5.808 -6.483 1.00 90.31 88 VAL A C 1
ATOM 667 O O . VAL A 1 88 ? -8.257 -5.125 -7.227 1.00 90.31 88 VAL A O 1
ATOM 670 N N . PHE A 1 89 ? -6.245 -5.955 -6.682 1.00 89.12 89 PHE A N 1
ATOM 671 C CA . PHE A 1 89 ? -5.527 -5.328 -7.788 1.00 89.12 89 PHE A CA 1
ATOM 672 C C . PHE A 1 89 ? -6.026 -5.823 -9.140 1.00 89.12 89 PHE A C 1
ATOM 674 O O . PHE A 1 89 ? -6.237 -5.003 -10.028 1.00 89.12 89 PHE A O 1
ATOM 681 N N . ALA A 1 90 ? -6.283 -7.123 -9.292 1.00 91.06 90 ALA A N 1
ATOM 682 C CA . ALA A 1 90 ? -6.861 -7.665 -10.516 1.00 91.06 90 ALA A CA 1
ATOM 683 C C . ALA A 1 90 ? -8.248 -7.066 -10.801 1.00 91.06 90 ALA A C 1
ATOM 685 O O . ALA A 1 90 ? -8.500 -6.621 -11.917 1.00 91.06 90 ALA A O 1
ATOM 686 N N . MET A 1 91 ? -9.127 -6.976 -9.797 1.00 90.62 91 MET A N 1
ATOM 687 C CA . MET A 1 91 ? -10.457 -6.370 -9.949 1.00 90.62 91 MET A CA 1
ATOM 688 C C . MET A 1 91 ? -10.374 -4.892 -10.337 1.00 90.62 91 MET A C 1
ATOM 690 O O . MET A 1 91 ? -11.067 -4.454 -11.253 1.00 90.62 91 MET A O 1
ATOM 694 N N . VAL A 1 92 ? -9.515 -4.126 -9.662 1.00 88.81 92 VAL A N 1
ATOM 695 C CA . VAL A 1 92 ? -9.294 -2.704 -9.952 1.00 88.81 92 VAL A CA 1
ATOM 696 C C . VAL A 1 92 ? -8.712 -2.509 -11.350 1.00 88.81 92 VAL A C 1
ATOM 698 O O . VAL A 1 92 ? -9.172 -1.629 -12.073 1.00 88.81 92 VAL A O 1
ATOM 701 N N . LEU A 1 93 ? -7.740 -3.333 -11.748 1.00 88.50 93 LEU A N 1
ATOM 702 C CA . LEU A 1 93 ? -7.109 -3.273 -13.065 1.00 88.50 93 LEU A CA 1
ATOM 703 C C . LEU A 1 93 ? -8.116 -3.584 -14.172 1.00 88.50 93 LEU A C 1
ATOM 705 O O . LEU A 1 93 ? -8.217 -2.823 -15.128 1.00 88.50 93 LEU A O 1
ATOM 709 N N . VAL A 1 94 ? -8.900 -4.654 -14.018 1.00 91.00 94 VAL A N 1
ATOM 710 C CA . VAL A 1 94 ? -9.998 -4.983 -14.937 1.00 91.00 94 VAL A CA 1
ATOM 711 C C . VAL A 1 94 ? -10.973 -3.810 -15.013 1.00 91.00 94 VAL A C 1
ATOM 713 O O . VAL A 1 94 ? -11.273 -3.343 -16.107 1.00 91.00 94 VAL A O 1
ATOM 716 N N . GLY A 1 95 ? -11.397 -3.268 -13.868 1.00 88.19 95 GLY A N 1
ATOM 717 C CA . GLY A 1 95 ? -12.242 -2.078 -13.813 1.00 88.19 95 GLY A CA 1
ATOM 718 C C . GLY A 1 95 ? -11.664 -0.933 -14.641 1.00 88.19 95 GLY A C 1
ATOM 719 O O . GLY A 1 95 ? -12.327 -0.469 -15.560 1.00 88.19 95 GLY A O 1
ATOM 720 N N . ALA A 1 96 ? -10.416 -0.545 -14.377 1.00 86.25 96 ALA A N 1
ATOM 721 C CA . ALA A 1 96 ? -9.732 0.557 -15.048 1.00 86.25 96 ALA A CA 1
ATOM 722 C C . ALA A 1 96 ? -9.564 0.351 -16.564 1.00 86.25 96 ALA A C 1
ATOM 724 O O . ALA A 1 96 ? -9.692 1.317 -17.314 1.00 86.25 96 ALA A O 1
ATOM 725 N N . VAL A 1 97 ? -9.309 -0.884 -17.012 1.00 89.06 97 VAL A N 1
ATOM 726 C CA . VAL A 1 97 ? -9.174 -1.231 -18.437 1.00 89.06 97 VAL A CA 1
ATOM 727 C C . VAL A 1 97 ? -10.512 -1.123 -19.166 1.00 89.06 97 VAL A C 1
ATOM 729 O O . VAL A 1 97 ? -10.557 -0.592 -20.272 1.00 89.06 97 VAL A O 1
ATOM 732 N N . PHE A 1 98 ? -11.602 -1.605 -18.563 1.00 86.75 98 PHE A N 1
ATOM 733 C CA . PHE A 1 98 ? -12.917 -1.572 -19.206 1.00 86.75 98 PHE A CA 1
ATOM 734 C C . PHE A 1 98 ? -13.544 -0.175 -19.188 1.00 86.75 98 PHE A C 1
ATOM 736 O O . PHE A 1 98 ? -14.141 0.215 -20.186 1.00 86.75 98 PHE A O 1
ATOM 743 N N . CYS A 1 99 ? -13.410 0.580 -18.093 1.00 88.69 99 CYS A N 1
ATOM 744 C CA . CYS A 1 99 ? -13.802 1.987 -17.978 1.00 88.69 99 CYS A CA 1
ATOM 745 C C . CYS A 1 99 ? -13.076 2.623 -16.772 1.00 88.69 99 CYS A C 1
ATOM 747 O O . CYS A 1 99 ? -13.082 2.089 -15.668 1.00 88.69 99 CYS A O 1
ATOM 749 N N . TYR A 1 100 ? -12.519 3.825 -16.906 1.00 85.56 100 TYR A N 1
ATOM 750 C CA . TYR A 1 100 ? -11.789 4.458 -15.794 1.00 85.56 100 TYR A CA 1
ATOM 751 C C . TYR A 1 100 ? -12.644 4.639 -14.515 1.00 85.56 100 TYR A C 1
ATOM 753 O O . TYR A 1 100 ? -12.167 4.460 -13.393 1.00 85.56 100 TYR A O 1
ATOM 761 N N . LEU A 1 101 ? -13.942 4.920 -14.687 1.00 86.50 101 LEU A N 1
ATOM 762 C CA . LEU A 1 101 ? -14.888 5.157 -13.593 1.00 86.50 101 LEU A CA 1
ATOM 763 C C . LEU A 1 101 ? -15.107 3.936 -12.666 1.00 86.50 101 LEU A C 1
ATOM 765 O O . LEU A 1 101 ? -14.948 4.099 -11.453 1.00 86.50 101 LEU A O 1
ATOM 769 N N . PRO A 1 102 ? -15.425 2.715 -13.156 1.00 86.12 102 PRO A N 1
ATOM 770 C CA . PRO A 1 102 ? -15.510 1.533 -12.300 1.00 86.12 102 PRO A CA 1
ATOM 771 C C . PRO A 1 102 ? -14.179 1.179 -11.632 1.00 86.12 102 PRO A C 1
ATOM 773 O O . PRO A 1 102 ? -14.199 0.706 -10.499 1.00 86.12 102 PRO A O 1
ATOM 776 N N . GLY A 1 103 ? -13.032 1.455 -12.263 1.00 86.69 103 GLY A N 1
ATOM 777 C CA . GLY A 1 103 ? -11.721 1.298 -11.621 1.00 86.69 103 GLY A CA 1
ATOM 778 C C . GLY A 1 103 ? -11.589 2.143 -10.348 1.00 86.69 103 GLY A C 1
ATOM 779 O O . GLY A 1 103 ? -11.276 1.609 -9.282 1.00 86.69 103 GLY A O 1
ATOM 780 N N . ILE A 1 104 ? -11.908 3.440 -10.432 1.00 86.69 104 ILE A N 1
ATOM 781 C CA . ILE A 1 104 ? -11.894 4.346 -9.268 1.00 86.69 104 ILE A CA 1
ATOM 782 C C . ILE A 1 104 ? -12.897 3.894 -8.207 1.00 86.69 104 ILE A C 1
ATOM 784 O O . ILE A 1 104 ? -12.567 3.839 -7.022 1.00 86.69 104 ILE A O 1
ATOM 788 N N . TYR A 1 105 ? -14.114 3.543 -8.619 1.00 88.88 105 TYR A N 1
ATOM 789 C CA . TYR A 1 105 ? -15.137 3.064 -7.694 1.00 88.88 105 TYR A CA 1
ATOM 790 C C . TYR A 1 105 ? -14.658 1.832 -6.910 1.00 88.88 105 TYR A C 1
ATOM 792 O O . TYR A 1 105 ? -14.789 1.797 -5.685 1.00 88.88 105 TYR A O 1
ATOM 800 N N . LEU A 1 106 ? -14.046 0.854 -7.587 1.00 90.06 106 LEU A N 1
ATOM 801 C CA . LEU A 1 106 ? -13.495 -0.341 -6.947 1.00 90.06 106 LEU A CA 1
ATOM 802 C C . LEU A 1 106 ? -12.325 -0.007 -6.018 1.00 90.06 106 LEU A C 1
ATOM 804 O O . LEU A 1 106 ? -12.263 -0.564 -4.924 1.00 90.06 106 LEU A O 1
ATOM 808 N N . MET A 1 107 ? -11.440 0.923 -6.394 1.00 85.56 107 MET A N 1
ATOM 809 C CA . MET A 1 107 ? -10.376 1.397 -5.499 1.00 85.56 107 MET A CA 1
ATOM 810 C C . MET A 1 107 ? -10.953 1.969 -4.201 1.00 85.56 107 MET A C 1
ATOM 812 O O . MET A 1 107 ? -10.499 1.616 -3.112 1.00 85.56 107 MET A O 1
ATOM 816 N N . CYS A 1 108 ? -11.981 2.814 -4.296 1.00 87.44 108 CYS A N 1
ATOM 817 C CA . CYS A 1 108 ? -12.626 3.393 -3.122 1.00 87.44 108 CYS A CA 1
ATOM 818 C C . CYS A 1 108 ? -13.342 2.330 -2.280 1.00 87.44 108 CYS A C 1
ATOM 820 O O . CYS A 1 108 ? -13.146 2.283 -1.064 1.00 87.44 108 CYS A O 1
ATOM 822 N N . ALA A 1 109 ? -14.119 1.449 -2.913 1.00 89.38 109 ALA A N 1
ATOM 823 C CA . ALA A 1 109 ? -14.885 0.413 -2.226 1.00 89.38 109 ALA A CA 1
ATOM 824 C C . ALA A 1 109 ? -13.996 -0.633 -1.534 1.00 89.38 109 ALA A C 1
ATOM 826 O O . ALA A 1 109 ? -14.350 -1.143 -0.470 1.00 89.38 109 ALA A O 1
ATOM 827 N N . LEU A 1 110 ? -12.829 -0.932 -2.111 1.00 91.38 110 LEU A N 1
ATOM 828 C CA . LEU A 1 110 ? -11.884 -1.931 -1.605 1.00 91.38 110 LEU A CA 1
ATOM 829 C C . LEU A 1 110 ? -10.754 -1.332 -0.758 1.00 91.38 110 LEU A C 1
ATOM 831 O O . LEU A 1 110 ? -9.947 -2.081 -0.213 1.00 91.38 110 LEU A O 1
ATOM 835 N N . SER A 1 111 ? -10.716 -0.010 -0.573 1.00 88.75 111 SER A N 1
ATOM 836 C CA . SER A 1 111 ? -9.718 0.674 0.268 1.00 88.75 111 SER A CA 1
ATOM 837 C C . SER A 1 111 ? -9.646 0.125 1.702 1.00 88.75 111 SER A C 1
ATOM 839 O O . SER A 1 111 ? -8.571 0.047 2.292 1.00 88.75 111 SER A O 1
ATOM 841 N N . LEU A 1 112 ? -10.778 -0.325 2.254 1.00 89.81 112 LEU A N 1
ATOM 842 C CA . LEU A 1 112 ? -10.868 -0.883 3.607 1.00 89.81 112 LEU A CA 1
ATOM 843 C C . LEU A 1 112 ? -10.583 -2.393 3.672 1.00 89.81 112 LEU A C 1
ATOM 845 O O . LEU A 1 112 ? -10.620 -2.962 4.763 1.00 89.81 112 LEU A O 1
ATOM 849 N N . ALA A 1 113 ? -10.281 -3.056 2.551 1.00 90.50 113 ALA A N 1
ATOM 850 C CA . ALA A 1 113 ? -10.071 -4.506 2.519 1.00 90.50 113 ALA A CA 1
ATOM 851 C C . ALA A 1 113 ? -8.863 -4.939 3.361 1.00 90.50 113 ALA A C 1
ATOM 853 O O . ALA A 1 113 ? -8.918 -5.977 4.021 1.00 90.50 113 ALA A O 1
ATOM 854 N N . GLY A 1 114 ? -7.801 -4.126 3.391 1.00 89.38 114 GLY A N 1
ATOM 855 C CA . GLY A 1 114 ? -6.616 -4.367 4.220 1.00 89.38 114 GLY A CA 1
ATOM 856 C C . GLY A 1 114 ? -6.950 -4.410 5.717 1.00 89.38 114 GLY A C 1
ATOM 857 O O . GLY A 1 114 ? -6.776 -5.463 6.338 1.00 89.38 114 GLY A O 1
ATOM 858 N N . PRO A 1 115 ? -7.479 -3.316 6.303 1.00 90.50 115 PRO A N 1
ATOM 859 C CA . PRO A 1 115 ? -7.925 -3.299 7.695 1.00 90.50 115 PRO A CA 1
ATOM 860 C C . PRO A 1 115 ? -8.938 -4.404 8.020 1.00 90.50 115 PRO A C 1
ATOM 862 O O . PRO A 1 115 ? -8.755 -5.128 8.996 1.00 90.50 115 PRO A O 1
ATOM 865 N N . VAL A 1 116 ? -9.958 -4.607 7.179 1.00 92.56 116 VAL A N 1
ATOM 866 C CA . VAL A 1 116 ? -10.968 -5.657 7.396 1.00 92.56 116 VAL A CA 1
ATOM 867 C C . VAL A 1 116 ? -10.326 -7.047 7.459 1.00 92.56 116 VAL A C 1
ATOM 869 O O . VAL A 1 116 ? -10.633 -7.829 8.357 1.00 92.56 116 VAL A O 1
ATOM 872 N N . LEU A 1 117 ? -9.398 -7.370 6.555 1.00 92.50 117 LEU A N 1
ATOM 873 C CA . LEU A 1 117 ? -8.722 -8.669 6.563 1.00 92.50 117 LEU A CA 1
ATOM 874 C C . LEU A 1 117 ? -7.850 -8.877 7.811 1.00 92.50 117 LEU A C 1
ATOM 876 O O . LEU A 1 117 ? -7.721 -10.006 8.304 1.00 92.50 117 LEU A O 1
ATOM 880 N N . LEU A 1 118 ? -7.232 -7.804 8.305 1.00 91.44 118 LEU A N 1
ATOM 881 C CA . LEU A 1 118 ? -6.371 -7.841 9.482 1.00 91.44 118 LEU A CA 1
ATOM 882 C C . LEU A 1 118 ? -7.172 -7.993 10.780 1.00 91.44 118 LEU A C 1
ATOM 884 O O . LEU A 1 118 ? -6.842 -8.872 11.577 1.00 91.44 118 LEU A O 1
ATOM 888 N N . PHE A 1 119 ? -8.224 -7.195 10.962 1.00 92.50 119 PHE A N 1
ATOM 889 C CA . PHE A 1 119 ? -9.023 -7.179 12.190 1.00 92.50 119 PHE A CA 1
ATOM 890 C C . PHE A 1 119 ? -10.125 -8.245 12.212 1.00 92.50 119 PHE A C 1
ATOM 892 O O . PHE A 1 119 ? -10.295 -8.933 13.213 1.00 92.50 119 PHE A O 1
ATOM 899 N N . GLU A 1 120 ? -10.866 -8.428 11.116 1.00 91.94 120 GLU A N 1
ATOM 900 C CA . GLU A 1 120 ? -12.047 -9.310 11.093 1.00 91.94 120 GLU A CA 1
ATOM 901 C C . GLU A 1 120 ? -11.748 -10.703 10.550 1.00 91.94 120 GLU A C 1
ATOM 903 O O . GLU A 1 120 ? -12.453 -11.652 10.876 1.00 91.94 120 GLU A O 1
ATOM 908 N N . ARG A 1 121 ? -10.688 -10.852 9.746 1.00 86.31 121 ARG A N 1
ATOM 909 C CA . ARG A 1 121 ? -10.194 -12.139 9.216 1.00 86.31 121 ARG A CA 1
ATOM 910 C C . ARG A 1 121 ? -11.198 -12.933 8.360 1.00 86.31 121 ARG A C 1
ATOM 912 O O . ARG A 1 121 ? -10.876 -14.055 7.974 1.00 86.31 121 ARG A O 1
ATOM 919 N N . VAL A 1 122 ? -12.359 -12.368 8.022 1.00 81.56 122 VAL A N 1
ATOM 920 C CA . VAL A 1 122 ? -13.431 -13.021 7.251 1.00 81.56 122 VAL A CA 1
ATOM 921 C C . VAL A 1 122 ? -13.840 -12.140 6.066 1.00 81.56 122 VAL A C 1
ATOM 923 O O . VAL A 1 122 ? -14.116 -10.959 6.244 1.00 81.56 122 VAL A O 1
ATOM 926 N N . ASN A 1 123 ? -13.876 -12.728 4.862 1.00 87.62 123 ASN A N 1
ATOM 927 C CA . ASN A 1 123 ? -14.397 -12.161 3.604 1.00 87.62 123 ASN A CA 1
ATOM 928 C C . ASN A 1 123 ? -14.185 -10.640 3.418 1.00 87.62 123 ASN A C 1
ATOM 930 O O . ASN A 1 123 ? -15.159 -9.877 3.435 1.00 87.62 123 ASN A O 1
ATOM 934 N N . PRO A 1 124 ? -12.938 -10.181 3.186 1.00 91.25 124 PRO A N 1
ATOM 935 C CA . PRO A 1 124 ? -12.617 -8.757 3.195 1.00 91.25 124 PRO A CA 1
ATOM 936 C C . PRO A 1 124 ? -13.339 -7.968 2.104 1.00 91.25 124 PRO A C 1
ATOM 938 O O . PRO A 1 124 ? -13.841 -6.887 2.374 1.00 91.25 124 PRO A O 1
ATOM 941 N N . ILE A 1 125 ? -13.478 -8.532 0.901 1.00 91.75 125 ILE A N 1
ATOM 942 C CA . ILE A 1 125 ? -14.112 -7.861 -0.243 1.00 91.75 125 ILE A CA 1
ATOM 943 C C . ILE A 1 125 ? -15.578 -7.527 0.058 1.00 91.75 125 ILE A C 1
ATOM 945 O O . ILE A 1 125 ? -15.968 -6.360 0.050 1.00 91.75 125 ILE A O 1
ATOM 949 N N . ALA A 1 126 ? -16.391 -8.541 0.369 1.00 92.56 126 ALA A N 1
ATOM 950 C CA . ALA A 1 126 ? -17.823 -8.361 0.617 1.00 92.56 126 ALA A CA 1
ATOM 951 C C . ALA A 1 126 ? -18.083 -7.422 1.804 1.00 92.56 126 ALA A C 1
ATOM 953 O O . ALA A 1 126 ? -18.972 -6.568 1.761 1.00 92.56 126 ALA A O 1
ATOM 954 N N . ARG A 1 127 ? -17.273 -7.549 2.858 1.00 93.25 127 ARG A N 1
ATOM 955 C CA . ARG A 1 127 ? -17.377 -6.711 4.048 1.00 93.25 127 ARG A CA 1
ATOM 956 C C . ARG A 1 127 ? -16.981 -5.259 3.772 1.00 93.25 127 ARG A C 1
ATOM 958 O O . ARG A 1 127 ? -17.709 -4.364 4.200 1.00 93.25 127 ARG A O 1
ATOM 965 N N . SER A 1 128 ? -15.911 -5.006 3.019 1.00 91.50 128 SER A N 1
ATOM 966 C CA . SER A 1 128 ? -15.533 -3.649 2.601 1.00 91.50 128 SER A CA 1
ATOM 967 C C . SER A 1 128 ? -16.607 -2.999 1.737 1.00 91.50 128 SER A C 1
ATOM 969 O O . SER A 1 128 ? -16.977 -1.858 2.006 1.00 91.50 128 SER A O 1
ATOM 971 N N . PHE A 1 129 ? -17.202 -3.738 0.795 1.00 91.81 129 PHE A N 1
ATOM 972 C CA . PHE A 1 129 ? -18.344 -3.242 0.024 1.00 91.81 129 PHE A CA 1
ATOM 973 C C . PHE A 1 129 ? -19.533 -2.876 0.909 1.00 91.81 129 PHE A C 1
ATOM 975 O O . PHE A 1 129 ? -20.146 -1.832 0.689 1.00 91.81 129 PHE A O 1
ATOM 982 N N . LYS A 1 130 ? -19.863 -3.700 1.909 1.00 92.62 130 LYS A N 1
ATOM 983 C CA . LYS A 1 130 ? -20.960 -3.409 2.840 1.00 92.62 130 LYS A CA 1
ATOM 984 C C . LYS A 1 130 ? -20.712 -2.108 3.609 1.00 92.62 130 LYS A C 1
ATOM 986 O O . LYS A 1 130 ? -21.609 -1.272 3.674 1.00 92.62 130 LYS A O 1
ATOM 991 N N . ILE A 1 131 ? -19.505 -1.925 4.150 1.00 90.44 131 ILE A N 1
ATOM 992 C CA . ILE A 1 131 ? -19.130 -0.708 4.888 1.00 90.44 131 ILE A CA 1
ATOM 993 C C . ILE A 1 131 ? -19.166 0.513 3.960 1.00 90.44 131 ILE A C 1
ATOM 995 O O . ILE A 1 131 ? -19.748 1.538 4.313 1.00 90.44 131 ILE A O 1
ATOM 999 N N . PHE A 1 132 ? -18.603 0.386 2.757 1.00 90.38 132 PHE A N 1
ATOM 1000 C CA . PHE A 1 132 ? -18.584 1.458 1.767 1.00 90.38 132 PHE A CA 1
ATOM 1001 C C . PHE A 1 132 ? -20.002 1.904 1.394 1.00 90.38 132 PHE A C 1
ATOM 1003 O O . PHE A 1 132 ? -20.306 3.087 1.492 1.00 90.38 132 PHE A O 1
ATOM 1010 N N . HIS A 1 133 ? -20.902 0.975 1.058 1.00 90.12 133 HIS A N 1
ATOM 1011 C CA . HIS A 1 133 ? -22.279 1.304 0.668 1.00 90.12 133 HIS A CA 1
ATOM 1012 C C . HIS A 1 133 ? -23.141 1.829 1.809 1.00 90.12 133 HIS A C 1
ATOM 1014 O O . HIS A 1 133 ? -23.995 2.682 1.578 1.00 90.12 133 HIS A O 1
ATOM 1020 N N . ALA A 1 134 ? -22.924 1.351 3.035 1.00 90.12 134 ALA A N 1
ATOM 1021 C CA . ALA A 1 134 ? -23.669 1.846 4.184 1.00 90.12 134 ALA A CA 1
ATOM 1022 C C . ALA A 1 134 ? -23.407 3.341 4.424 1.00 90.12 134 ALA A C 1
ATOM 1024 O O . ALA A 1 134 ? -24.297 4.055 4.883 1.00 90.12 134 ALA A O 1
ATOM 1025 N N . ARG A 1 135 ? -22.184 3.817 4.142 1.00 87.31 135 ARG A N 1
ATOM 1026 C CA . ARG A 1 135 ? -21.722 5.169 4.495 1.00 87.31 135 ARG A CA 1
ATOM 1027 C C . ARG A 1 135 ? -20.846 5.785 3.406 1.00 87.31 135 ARG A C 1
ATOM 1029 O O . ARG A 1 135 ? -19.764 6.307 3.682 1.00 87.31 135 ARG A O 1
ATOM 1036 N N . LEU A 1 136 ? -21.358 5.770 2.173 1.00 86.56 136 LEU A N 1
ATOM 1037 C CA . LEU A 1 136 ? -20.631 6.200 0.973 1.00 86.56 136 LEU A CA 1
ATOM 1038 C C . LEU A 1 136 ? -19.974 7.569 1.146 1.00 86.56 136 LEU A C 1
ATOM 1040 O O . LEU A 1 136 ? -18.775 7.680 0.949 1.00 86.56 136 LEU A O 1
ATOM 1044 N N . GLY A 1 137 ? -20.717 8.595 1.573 1.00 85.25 137 GLY A N 1
ATOM 1045 C CA . GLY A 1 137 ? -20.184 9.959 1.666 1.00 85.25 137 GLY A CA 1
ATOM 1046 C C . GLY A 1 137 ? -19.016 10.109 2.648 1.00 85.25 137 GLY A C 1
ATOM 1047 O O . GLY A 1 137 ? -18.010 10.735 2.320 1.00 85.25 137 GLY A O 1
ATOM 1048 N N . GLN A 1 138 ? -19.117 9.498 3.834 1.00 85.81 138 GLN A N 1
ATOM 1049 C CA . GLN A 1 138 ? -18.080 9.594 4.870 1.00 85.81 138 GLN A CA 1
ATOM 1050 C C . GLN A 1 138 ? -16.820 8.817 4.479 1.00 85.81 138 GLN A C 1
ATOM 1052 O O . GLN A 1 138 ? -15.707 9.335 4.602 1.00 85.81 138 GLN A O 1
ATOM 1057 N N . VAL A 1 139 ? -16.991 7.585 3.987 1.00 86.12 139 VAL A N 1
ATOM 1058 C CA . VAL A 1 139 ? -15.869 6.735 3.573 1.00 86.12 139 VAL A CA 1
ATOM 1059 C C . VAL A 1 139 ? -15.208 7.307 2.326 1.00 86.12 139 VAL A C 1
ATOM 1061 O O . VAL A 1 139 ? -13.991 7.457 2.305 1.00 86.12 139 VAL A O 1
ATOM 1064 N N . LEU A 1 140 ? -15.990 7.701 1.319 1.00 88.31 140 LEU A N 1
ATOM 1065 C CA . LEU A 1 140 ? -15.473 8.279 0.082 1.00 88.31 140 LEU A CA 1
ATOM 1066 C C . LEU A 1 140 ? -14.701 9.571 0.353 1.00 88.31 140 LEU A C 1
ATOM 1068 O O . LEU A 1 140 ? -13.572 9.688 -0.105 1.00 88.31 140 LEU A O 1
ATOM 1072 N N . GLY A 1 141 ? -15.247 10.504 1.140 1.00 87.69 141 GLY A N 1
ATOM 1073 C CA . GLY A 1 141 ? -14.568 11.766 1.450 1.00 87.69 141 GLY A CA 1
ATOM 1074 C C . GLY A 1 141 ? -13.206 11.561 2.117 1.00 87.69 141 GLY A C 1
ATOM 1075 O O . GLY A 1 141 ? -12.223 12.189 1.727 1.00 87.69 141 GLY A O 1
ATOM 1076 N N . ARG A 1 142 ? -13.110 10.628 3.071 1.00 87.69 142 ARG A N 1
ATOM 1077 C CA . ARG A 1 142 ? -11.836 10.313 3.734 1.00 87.69 142 ARG A CA 1
ATOM 1078 C C . ARG A 1 142 ? -10.876 9.547 2.847 1.00 87.69 142 ARG A C 1
ATOM 1080 O O . ARG A 1 142 ? -9.709 9.909 2.785 1.00 87.69 142 ARG A O 1
ATOM 1087 N N . VAL A 1 143 ? -11.345 8.516 2.153 1.00 86.12 143 VAL A N 1
ATOM 1088 C CA . VAL A 1 143 ? -10.496 7.729 1.250 1.00 86.12 143 VAL A CA 1
ATOM 1089 C C . VAL A 1 143 ? -9.956 8.614 0.130 1.00 86.12 143 VAL A C 1
ATOM 1091 O O . VAL A 1 143 ? -8.775 8.521 -0.186 1.00 86.12 143 VAL A O 1
ATOM 1094 N N . LEU A 1 144 ? -10.770 9.525 -0.412 1.00 88.06 144 LEU A N 1
ATOM 1095 C CA . LEU A 1 144 ? -10.320 10.512 -1.392 1.00 88.06 144 LEU A CA 1
ATOM 1096 C C . LEU A 1 144 ? -9.345 11.520 -0.789 1.00 88.06 144 LEU A C 1
ATOM 1098 O O . LEU A 1 144 ? -8.353 11.822 -1.435 1.00 88.06 144 LEU A O 1
ATOM 1102 N N . LEU A 1 145 ? -9.567 12.013 0.432 1.00 88.38 145 LEU A N 1
ATOM 1103 C CA . LEU A 1 145 ? -8.629 12.930 1.089 1.00 88.38 145 LEU A CA 1
ATOM 1104 C C . LEU A 1 145 ? -7.260 12.272 1.317 1.00 88.38 145 LEU A C 1
ATOM 1106 O O . LEU A 1 145 ? -6.219 12.843 0.997 1.00 88.38 145 LEU A O 1
ATOM 1110 N N . VAL A 1 146 ? -7.265 11.052 1.848 1.00 85.31 146 VAL A N 1
ATOM 1111 C CA . VAL A 1 146 ? -6.053 10.282 2.141 1.00 85.31 146 VAL A CA 1
ATOM 1112 C C . VAL A 1 146 ? -5.369 9.842 0.836 1.00 85.31 146 VAL A C 1
ATOM 1114 O O . VAL A 1 146 ? -4.147 9.931 0.714 1.00 85.31 146 VAL A O 1
ATOM 1117 N N . GLY A 1 147 ? -6.144 9.452 -0.177 1.00 82.69 147 GLY A N 1
ATOM 1118 C CA . GLY A 1 147 ? -5.649 9.148 -1.521 1.00 82.69 147 GLY A CA 1
ATOM 1119 C C . GLY A 1 147 ? -5.086 10.372 -2.247 1.00 82.69 147 GLY A C 1
ATOM 1120 O O . GLY A 1 147 ? -4.053 10.273 -2.906 1.00 82.69 147 GLY A O 1
ATOM 1121 N N . LEU A 1 148 ? -5.701 11.545 -2.084 1.00 87.00 148 LEU A N 1
ATOM 1122 C CA . LEU A 1 148 ? -5.204 12.813 -2.618 1.00 87.00 148 LEU A CA 1
ATOM 1123 C C . LEU A 1 148 ? -3.873 13.182 -1.970 1.00 87.00 148 LEU A C 1
ATOM 1125 O O . LEU A 1 148 ? -2.946 13.545 -2.685 1.00 87.00 148 LEU A O 1
ATOM 1129 N N . LEU A 1 149 ? -3.743 13.028 -0.649 1.00 84.62 149 LEU A N 1
ATOM 1130 C CA . LEU A 1 149 ? -2.472 13.244 0.041 1.00 84.62 149 LEU A CA 1
ATOM 1131 C C . LEU A 1 149 ? -1.377 12.331 -0.528 1.00 84.62 149 LEU A C 1
ATOM 1133 O O . LEU A 1 149 ? -0.310 12.816 -0.893 1.00 84.62 149 LEU A O 1
ATOM 1137 N N . ALA A 1 150 ? -1.666 11.037 -0.696 1.00 80.94 150 ALA A N 1
ATOM 1138 C CA . ALA A 1 150 ? -0.734 10.091 -1.311 1.00 80.94 150 ALA A CA 1
ATOM 1139 C C . ALA A 1 150 ? -0.386 10.466 -2.767 1.00 80.94 150 ALA A C 1
ATOM 1141 O O . ALA A 1 150 ? 0.766 10.336 -3.190 1.00 80.94 150 ALA A O 1
ATOM 1142 N N . THR A 1 151 ? -1.358 10.980 -3.526 1.00 83.81 151 THR A N 1
ATOM 1143 C CA . THR A 1 151 ? -1.170 11.430 -4.914 1.00 83.81 151 THR A CA 1
ATOM 1144 C C . THR A 1 151 ? -0.293 12.679 -4.981 1.00 83.81 151 THR A C 1
ATOM 1146 O O . THR A 1 151 ? 0.661 12.709 -5.754 1.00 83.81 151 THR A O 1
ATOM 1149 N N . ILE A 1 152 ? -0.551 13.682 -4.137 1.00 85.81 152 ILE A N 1
ATOM 1150 C CA . ILE A 1 152 ? 0.260 14.906 -4.035 1.00 85.81 152 ILE A CA 1
ATOM 1151 C C . ILE A 1 152 ? 1.689 14.552 -3.651 1.00 85.81 152 ILE A C 1
ATOM 1153 O O . ILE A 1 152 ? 2.633 15.037 -4.271 1.00 85.81 152 ILE A O 1
ATOM 1157 N N . SER A 1 153 ? 1.869 13.664 -2.674 1.00 80.38 153 SER A N 1
ATOM 1158 C CA . SER A 1 153 ? 3.201 13.181 -2.340 1.00 80.38 153 SER A CA 1
ATOM 1159 C C . SER A 1 153 ? 3.843 12.524 -3.556 1.00 80.38 153 SER A C 1
ATOM 1161 O O . SER A 1 153 ? 4.990 12.832 -3.864 1.00 80.38 153 SER A O 1
ATOM 1163 N N . SER A 1 154 ? 3.128 11.663 -4.287 1.00 79.44 154 SER A N 1
ATOM 1164 C CA . SER A 1 154 ? 3.658 10.971 -5.476 1.00 79.44 154 SER A CA 1
ATOM 1165 C C . SER A 1 154 ? 4.074 11.930 -6.597 1.00 79.44 154 SER A C 1
ATOM 1167 O O . SER A 1 154 ? 5.031 11.647 -7.316 1.00 79.44 154 SER A O 1
ATOM 1169 N N . MET A 1 155 ? 3.434 13.099 -6.704 1.00 83.25 155 MET A N 1
ATOM 1170 C CA . MET A 1 155 ? 3.820 14.153 -7.653 1.00 83.25 155 MET A CA 1
ATOM 1171 C C . MET A 1 155 ? 5.217 14.728 -7.374 1.00 83.25 155 MET A C 1
ATOM 1173 O O . MET A 1 155 ? 5.834 15.261 -8.287 1.00 83.25 155 MET A O 1
ATOM 1177 N N . VAL A 1 156 ? 5.745 14.590 -6.154 1.00 80.44 156 VAL A N 1
ATOM 1178 C CA . VAL A 1 156 ? 7.138 14.943 -5.820 1.00 80.44 156 VAL A CA 1
ATOM 1179 C C . VAL A 1 156 ? 8.112 13.809 -6.194 1.00 80.44 156 VAL A C 1
ATOM 1181 O O . VAL A 1 156 ? 9.285 14.060 -6.458 1.00 80.44 156 VAL A O 1
ATOM 1184 N N . ALA A 1 157 ? 7.627 12.568 -6.317 1.00 75.81 157 ALA 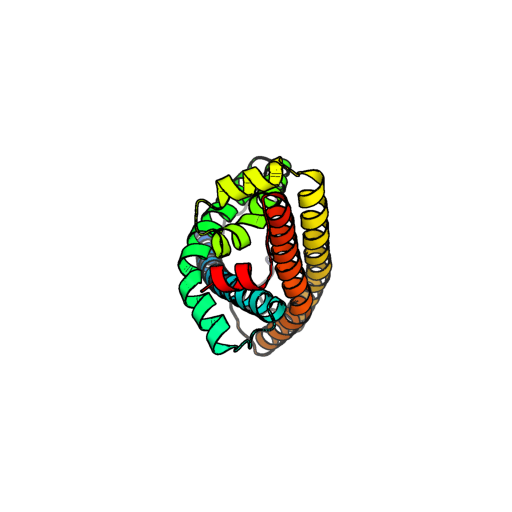A N 1
ATOM 1185 C CA . ALA A 1 157 ? 8.464 11.360 -6.396 1.00 75.81 157 ALA A CA 1
ATOM 1186 C C . ALA A 1 157 ? 9.051 11.250 -7.771 1.00 75.81 157 ALA A C 1
ATOM 1188 O O . ALA A 1 157 ? 10.240 11.019 -7.957 1.00 75.81 157 ALA A O 1
ATOM 1189 N N . VAL A 1 158 ? 8.142 11.394 -8.731 1.00 80.31 158 VAL A N 1
ATOM 1190 C CA . VAL A 1 158 ? 8.412 11.177 -10.133 1.00 80.31 158 VAL A CA 1
ATOM 1191 C C . VAL A 1 158 ? 9.451 12.190 -10.612 1.00 80.31 158 VAL A C 1
ATOM 1193 O O . VAL A 1 158 ? 10.432 11.744 -11.199 1.00 80.31 158 VAL A O 1
ATOM 1196 N N . PRO A 1 159 ? 9.358 13.499 -10.290 1.00 83.75 159 PRO A N 1
ATOM 1197 C CA . PRO A 1 159 ? 10.421 14.450 -10.598 1.00 83.75 159 PRO A CA 1
ATOM 1198 C C . PRO A 1 159 ? 11.754 14.118 -9.927 1.00 83.75 159 PRO A C 1
ATOM 1200 O O . PRO A 1 159 ? 12.782 14.160 -10.593 1.00 83.75 159 PRO A O 1
ATOM 1203 N N . VAL A 1 160 ? 11.764 13.761 -8.636 1.00 82.06 160 VAL A N 1
ATOM 1204 C CA . VAL A 1 160 ? 13.010 13.425 -7.922 1.00 82.06 160 VAL A CA 1
ATOM 1205 C C . VAL A 1 160 ? 13.680 12.204 -8.554 1.00 82.06 160 VAL A C 1
ATOM 1207 O O . VAL A 1 160 ? 14.865 12.252 -8.883 1.00 82.06 160 VAL A O 1
ATOM 1210 N N . GLN A 1 161 ? 12.912 11.147 -8.816 1.00 77.75 161 GLN A N 1
ATOM 1211 C CA . GLN A 1 161 ? 13.395 9.940 -9.478 1.00 77.75 161 GLN A CA 1
ATOM 1212 C C . GLN A 1 161 ? 13.870 10.235 -10.906 1.00 77.75 161 GLN A C 1
ATOM 1214 O O . GLN A 1 161 ? 14.910 9.728 -11.317 1.00 77.75 161 GLN A O 1
ATOM 1219 N N . MET A 1 162 ? 13.161 11.096 -11.640 1.00 80.50 162 MET A N 1
ATOM 1220 C CA . MET A 1 162 ? 13.547 11.529 -12.983 1.00 80.50 162 MET A CA 1
ATOM 1221 C C . MET A 1 162 ? 14.874 12.295 -12.968 1.00 80.50 162 MET A C 1
ATOM 1223 O O . MET A 1 162 ? 15.740 12.016 -13.792 1.00 80.50 162 MET A O 1
ATOM 1227 N N . ILE A 1 163 ? 15.080 13.205 -12.011 1.00 82.62 163 ILE A N 1
ATOM 1228 C CA . ILE A 1 163 ? 16.345 13.938 -11.840 1.00 82.62 163 ILE A CA 1
ATOM 1229 C C . ILE A 1 163 ? 17.492 12.970 -11.529 1.00 82.62 163 ILE A C 1
ATOM 1231 O O . ILE A 1 163 ? 18.555 13.073 -12.137 1.00 82.62 163 ILE A O 1
ATOM 1235 N N . ILE A 1 164 ? 17.275 12.004 -10.631 1.00 76.12 164 ILE A N 1
ATOM 1236 C CA . ILE A 1 164 ? 18.265 10.967 -10.302 1.00 76.12 164 ILE A CA 1
ATOM 1237 C C . ILE A 1 164 ? 18.623 10.151 -11.551 1.00 76.12 164 ILE A C 1
ATOM 1239 O O . ILE A 1 164 ? 19.803 9.930 -11.823 1.00 76.12 164 ILE A O 1
ATOM 1243 N N . SER A 1 165 ? 17.624 9.732 -12.331 1.00 73.19 165 SER A N 1
ATOM 1244 C CA . SER A 1 165 ? 17.831 8.980 -13.571 1.00 73.19 165 SER A CA 1
ATOM 1245 C C . SER A 1 165 ? 18.593 9.785 -14.626 1.00 73.19 165 SER A C 1
ATOM 1247 O O . SER A 1 165 ? 19.454 9.229 -15.299 1.00 73.19 165 SER A O 1
ATOM 1249 N N . LEU A 1 166 ? 18.330 11.089 -14.749 1.00 75.31 166 LEU A N 1
ATOM 1250 C CA . LEU A 1 166 ? 19.050 11.973 -15.671 1.00 75.31 166 LEU A CA 1
ATOM 1251 C C . LEU A 1 166 ? 20.498 12.230 -15.223 1.00 75.31 166 LEU A C 1
ATOM 1253 O O . LEU A 1 166 ? 21.401 12.265 -16.057 1.00 75.31 166 LEU A O 1
ATOM 1257 N N . ALA A 1 167 ? 20.735 12.376 -13.918 1.00 73.88 167 ALA A N 1
ATOM 1258 C CA . ALA A 1 167 ? 22.067 12.594 -13.352 1.00 73.88 167 ALA A CA 1
ATOM 1259 C C . ALA A 1 167 ? 22.955 11.336 -13.392 1.00 73.88 167 ALA A C 1
ATOM 1261 O O . ALA A 1 167 ? 24.178 11.449 -13.429 1.00 73.88 167 ALA A O 1
ATOM 1262 N N . GLY A 1 168 ? 22.353 10.141 -13.401 1.00 67.38 168 GLY A N 1
ATOM 1263 C CA . GLY A 1 168 ? 23.057 8.855 -13.460 1.00 67.38 168 GLY A CA 1
ATOM 1264 C C . GLY A 1 168 ? 23.640 8.485 -14.831 1.00 67.38 168 GLY A C 1
ATOM 1265 O O . GLY A 1 168 ? 24.339 7.478 -14.928 1.00 67.38 168 GLY A O 1
ATOM 1266 N N . GLY A 1 169 ? 23.380 9.278 -15.878 1.00 65.12 169 GLY A N 1
ATOM 1267 C CA . GLY A 1 169 ? 23.776 8.968 -17.255 1.00 65.12 169 GLY A CA 1
ATOM 1268 C C . GLY A 1 169 ? 22.927 7.855 -17.895 1.00 65.12 169 GLY A C 1
ATOM 1269 O O . GLY A 1 169 ? 22.011 7.328 -17.264 1.00 65.12 169 GLY A O 1
ATOM 1270 N N . PRO A 1 170 ? 23.188 7.489 -19.167 1.00 59.59 170 PRO A N 1
ATOM 1271 C CA . PRO A 1 170 ? 22.457 6.434 -19.864 1.00 59.59 170 PRO A CA 1
ATOM 1272 C C . PRO A 1 170 ? 22.879 5.05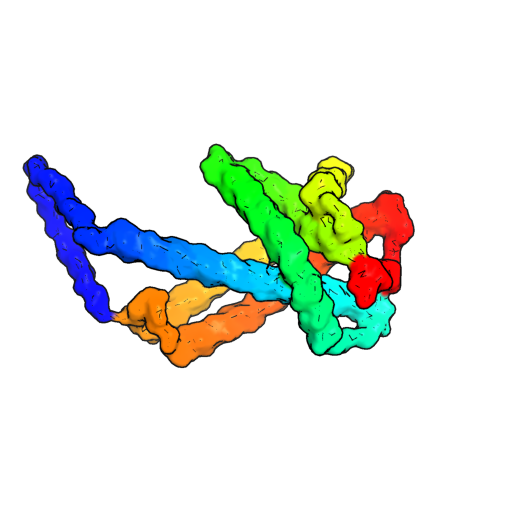5 -19.342 1.00 59.59 170 PRO A C 1
ATOM 1274 O O . PRO A 1 170 ? 23.626 4.332 -20.002 1.00 59.59 170 PRO A O 1
ATOM 1277 N N . ALA A 1 171 ? 22.411 4.715 -18.147 1.00 59.25 171 ALA A N 1
ATOM 1278 C CA . ALA A 1 171 ? 22.454 3.370 -17.602 1.00 59.25 171 ALA A CA 1
ATOM 1279 C C . ALA A 1 171 ? 21.574 2.446 -18.456 1.00 59.25 171 ALA A C 1
ATOM 1281 O O . ALA A 1 171 ? 20.506 2.846 -18.937 1.00 59.25 171 ALA A O 1
ATOM 1282 N N . GLY A 1 172 ? 21.998 1.196 -18.649 1.00 56.28 172 GLY A N 1
ATOM 1283 C CA . GLY A 1 172 ? 21.072 0.170 -19.134 1.00 56.28 172 GLY A CA 1
ATOM 1284 C C . GLY A 1 172 ? 19.898 0.035 -18.157 1.00 56.28 172 GLY A C 1
ATOM 1285 O O . GLY A 1 172 ? 20.073 0.256 -16.962 1.00 56.28 172 GLY A O 1
ATOM 1286 N N . ALA A 1 173 ? 18.712 -0.370 -18.626 1.00 56.09 173 ALA A N 1
ATOM 1287 C CA . ALA A 1 173 ? 17.499 -0.500 -17.797 1.00 56.09 173 ALA A CA 1
ATOM 1288 C C . ALA A 1 173 ? 17.656 -1.397 -16.541 1.00 56.09 173 ALA A C 1
ATOM 1290 O O . ALA A 1 173 ? 16.771 -1.425 -15.689 1.00 56.09 173 ALA A O 1
ATOM 1291 N N . PHE A 1 174 ? 18.778 -2.114 -16.423 1.00 57.94 174 PHE A N 1
ATOM 1292 C CA . PHE A 1 174 ? 19.096 -3.064 -15.359 1.00 57.94 174 PHE A CA 1
ATOM 1293 C C . PHE A 1 174 ? 20.416 -2.771 -14.627 1.00 57.94 174 PHE A C 1
ATOM 1295 O O . PHE A 1 174 ? 20.867 -3.591 -13.829 1.00 57.94 174 PHE A O 1
ATOM 1302 N N . GLU A 1 175 ? 21.070 -1.639 -14.890 1.00 68.75 175 GLU A N 1
ATOM 1303 C CA . GLU A 1 175 ? 22.349 -1.318 -14.256 1.00 68.75 175 GLU A CA 1
ATOM 1304 C C . GLU A 1 175 ? 22.126 -0.689 -12.872 1.00 68.75 175 GLU A C 1
ATOM 1306 O O . GLU A 1 175 ? 21.654 0.441 -12.743 1.00 68.75 175 GLU A O 1
ATOM 1311 N N . ILE A 1 176 ? 22.454 -1.439 -11.814 1.00 73.25 176 ILE A N 1
ATOM 1312 C CA . ILE A 1 176 ? 22.371 -0.958 -10.431 1.00 73.25 176 ILE A CA 1
ATOM 1313 C C . ILE A 1 176 ? 23.665 -0.219 -10.098 1.00 73.25 176 ILE A C 1
ATOM 1315 O O . ILE A 1 176 ? 24.706 -0.828 -9.857 1.00 73.25 176 ILE A O 1
ATOM 1319 N N . THR A 1 177 ? 23.594 1.107 -10.045 1.00 79.94 177 THR A N 1
ATOM 1320 C CA . THR A 1 177 ? 24.709 1.960 -9.616 1.00 79.94 177 THR A CA 1
ATOM 1321 C C . THR A 1 177 ? 24.510 2.432 -8.178 1.00 79.94 177 THR A C 1
ATOM 1323 O O . THR A 1 177 ? 23.378 2.555 -7.699 1.00 79.94 177 THR A O 1
ATOM 1326 N N . ALA A 1 178 ? 25.595 2.786 -7.484 1.00 79.38 178 ALA A N 1
ATOM 1327 C CA . ALA A 1 178 ? 25.501 3.390 -6.152 1.00 79.38 178 ALA A CA 1
ATOM 1328 C C . ALA A 1 178 ? 24.583 4.631 -6.143 1.00 79.38 178 ALA A C 1
ATOM 1330 O O . ALA A 1 178 ? 23.794 4.806 -5.217 1.00 79.38 178 ALA A O 1
ATOM 1331 N N . GLY A 1 179 ? 24.613 5.439 -7.213 1.00 77.38 179 GLY A N 1
ATOM 1332 C CA . GLY A 1 179 ? 23.729 6.595 -7.386 1.00 77.38 179 GLY A CA 1
ATOM 1333 C C . GLY A 1 179 ? 22.247 6.216 -7.449 1.00 77.38 179 GLY A C 1
ATOM 1334 O O . GLY A 1 179 ? 21.433 6.832 -6.763 1.00 77.38 179 GLY A O 1
ATOM 1335 N N . THR A 1 180 ? 21.890 5.162 -8.193 1.00 76.94 180 THR A N 1
ATOM 1336 C CA . THR A 1 180 ? 20.497 4.674 -8.247 1.00 76.94 180 THR A CA 1
ATOM 1337 C C . THR A 1 180 ? 20.009 4.141 -6.900 1.00 76.94 180 THR A C 1
ATOM 1339 O O . THR A 1 180 ? 18.865 4.401 -6.521 1.00 76.94 180 THR A O 1
ATOM 1342 N N . VAL A 1 181 ? 20.870 3.460 -6.135 1.00 82.38 181 VAL A N 1
ATOM 1343 C CA . VAL A 1 181 ? 20.530 2.952 -4.795 1.00 82.38 181 VAL A CA 1
ATOM 1344 C C . VAL A 1 181 ? 20.309 4.107 -3.822 1.00 82.38 181 VAL A C 1
ATOM 1346 O O . VAL A 1 181 ? 19.255 4.179 -3.191 1.00 82.38 181 VAL A O 1
ATOM 1349 N N . VAL A 1 182 ? 21.259 5.044 -3.734 1.00 83.88 182 VAL A N 1
ATOM 1350 C CA . VAL A 1 182 ? 21.148 6.223 -2.857 1.00 83.88 182 VAL A CA 1
ATOM 1351 C C . VAL A 1 182 ? 19.916 7.049 -3.219 1.00 83.88 182 VAL A C 1
ATOM 1353 O O . VAL A 1 182 ? 19.131 7.399 -2.339 1.00 83.88 182 VAL A O 1
ATOM 1356 N N . GLY A 1 183 ? 19.696 7.299 -4.510 1.00 82.38 183 GLY A N 1
ATOM 1357 C CA . GLY A 1 183 ? 18.530 8.032 -4.988 1.00 82.38 183 GLY A CA 1
ATOM 1358 C C . GLY A 1 183 ? 17.204 7.348 -4.639 1.00 82.38 183 GLY A C 1
ATOM 1359 O O . GLY A 1 183 ? 16.259 8.014 -4.214 1.00 82.38 183 GLY A O 1
ATOM 1360 N N . SER A 1 184 ? 17.149 6.017 -4.725 1.00 82.69 184 SER A N 1
ATOM 1361 C CA . SER A 1 184 ? 15.968 5.243 -4.322 1.00 82.69 184 SER A CA 1
ATOM 1362 C C . SER A 1 184 ? 15.709 5.343 -2.817 1.00 82.69 184 SER A C 1
ATOM 1364 O O . SER A 1 184 ? 14.569 5.542 -2.405 1.00 82.69 184 SER A O 1
ATOM 1366 N N . VAL A 1 185 ? 16.755 5.268 -1.985 1.00 87.19 185 VAL A N 1
ATOM 1367 C CA . VAL A 1 185 ? 16.635 5.421 -0.523 1.00 87.19 185 VAL A CA 1
ATOM 1368 C C . VAL A 1 185 ? 16.125 6.814 -0.158 1.00 87.19 185 VAL A C 1
ATOM 1370 O O . VAL A 1 185 ? 15.180 6.929 0.620 1.00 87.19 185 VAL A O 1
ATOM 1373 N N . VAL A 1 186 ? 16.701 7.867 -0.745 1.00 86.06 186 VAL A N 1
ATOM 1374 C CA . VAL A 1 186 ? 16.258 9.254 -0.525 1.00 86.06 186 VAL A CA 1
ATOM 1375 C C . VAL A 1 186 ? 14.796 9.418 -0.920 1.00 86.06 186 VAL A C 1
ATOM 1377 O O . VAL A 1 186 ? 14.009 9.953 -0.142 1.00 86.06 186 VAL A O 1
ATOM 1380 N N . THR A 1 187 ? 14.416 8.900 -2.088 1.00 85.31 187 THR A N 1
ATOM 1381 C CA . THR A 1 187 ? 13.030 8.924 -2.560 1.00 85.31 187 THR A CA 1
ATOM 1382 C C . THR A 1 187 ? 12.123 8.247 -1.534 1.00 85.31 187 THR A C 1
ATOM 1384 O O . THR A 1 187 ? 11.223 8.892 -1.008 1.00 85.31 187 THR A O 1
ATOM 1387 N N . VAL A 1 188 ? 12.398 7.000 -1.137 1.00 85.62 188 VAL A N 1
ATOM 1388 C CA . VAL A 1 188 ? 11.592 6.269 -0.139 1.00 85.62 188 VAL A CA 1
ATOM 1389 C C . VAL A 1 188 ? 11.446 7.039 1.178 1.00 85.62 188 VAL A C 1
ATOM 1391 O O . VAL A 1 188 ? 10.342 7.096 1.723 1.00 85.62 188 VAL A O 1
ATOM 1394 N N . LEU A 1 189 ? 12.514 7.662 1.680 1.00 88.94 189 LEU A N 1
ATOM 1395 C CA . LEU A 1 189 ? 12.465 8.457 2.913 1.00 88.94 189 LEU A CA 1
ATOM 1396 C C . LEU A 1 189 ? 11.555 9.685 2.785 1.00 88.94 189 LEU A C 1
ATOM 1398 O O . LEU A 1 189 ? 10.830 9.998 3.728 1.00 88.94 189 LEU A O 1
ATOM 1402 N N . LEU A 1 190 ? 11.534 10.335 1.619 1.00 86.38 190 LEU A N 1
ATOM 1403 C CA . LEU A 1 190 ? 10.616 11.443 1.334 1.00 86.38 190 LEU A CA 1
ATOM 1404 C C . LEU A 1 190 ? 9.149 10.980 1.295 1.00 86.38 190 LEU A C 1
ATOM 1406 O O . LEU A 1 190 ? 8.261 11.715 1.725 1.00 86.38 190 LEU A O 1
ATOM 1410 N N . TYR A 1 191 ? 8.888 9.753 0.832 1.00 84.12 191 TYR A N 1
ATOM 1411 C CA . TYR A 1 191 ? 7.541 9.162 0.775 1.00 84.12 191 TYR A CA 1
ATOM 1412 C C . TYR A 1 191 ? 7.013 8.671 2.110 1.00 84.12 191 TYR A C 1
ATOM 1414 O O . TYR A 1 191 ? 5.798 8.558 2.298 1.00 84.12 191 TYR A O 1
ATOM 1422 N N . LEU A 1 192 ? 7.912 8.323 3.021 1.00 87.69 192 LEU A N 1
ATOM 1423 C CA . LEU A 1 192 ? 7.572 7.592 4.229 1.00 87.69 192 LEU A CA 1
ATOM 1424 C C . LEU A 1 192 ? 6.487 8.287 5.077 1.00 87.69 192 LEU A C 1
ATOM 1426 O O . LEU A 1 192 ? 5.531 7.603 5.448 1.00 87.69 192 LEU A O 1
ATOM 1430 N N . PRO A 1 193 ? 6.521 9.615 5.320 1.00 88.50 193 PRO A N 1
ATOM 1431 C CA . PRO A 1 193 ? 5.462 10.296 6.068 1.00 88.50 193 PRO A CA 1
ATOM 1432 C C . PRO A 1 193 ? 4.083 10.183 5.409 1.00 88.50 193 PRO A C 1
ATOM 1434 O O . PRO A 1 193 ? 3.084 9.968 6.095 1.00 88.50 193 PRO A O 1
ATOM 1437 N N . ALA A 1 194 ? 4.023 10.278 4.079 1.00 87.56 194 ALA A N 1
ATOM 1438 C CA . ALA A 1 194 ? 2.777 10.170 3.329 1.00 87.56 194 ALA A CA 1
ATOM 1439 C C . ALA A 1 194 ? 2.188 8.757 3.408 1.00 87.56 194 ALA A C 1
ATOM 1441 O O . ALA A 1 194 ? 0.988 8.600 3.627 1.00 87.56 194 ALA A O 1
ATOM 1442 N N . TRP A 1 195 ? 3.033 7.726 3.307 1.00 87.31 195 TRP A N 1
ATOM 1443 C CA . TRP A 1 195 ? 2.606 6.336 3.488 1.00 87.31 195 TRP A CA 1
ATOM 1444 C C . TRP A 1 195 ? 2.100 6.056 4.901 1.00 87.31 195 TRP A C 1
ATOM 1446 O O . TRP A 1 195 ? 1.095 5.362 5.061 1.00 87.31 195 TRP A O 1
ATOM 1456 N N . LEU A 1 196 ? 2.754 6.614 5.925 1.00 89.62 196 LEU A N 1
ATOM 1457 C CA . LEU A 1 196 ? 2.289 6.499 7.307 1.00 89.62 196 LEU A CA 1
ATOM 1458 C C . LEU A 1 196 ? 0.932 7.181 7.495 1.00 89.62 196 LEU A C 1
ATOM 1460 O O . LEU A 1 196 ? 0.020 6.570 8.049 1.00 89.62 196 LEU A O 1
ATOM 1464 N N . ALA A 1 197 ? 0.771 8.406 6.990 1.00 90.75 197 ALA A N 1
ATOM 1465 C CA . ALA A 1 197 ? -0.506 9.113 7.023 1.00 90.75 197 ALA A CA 1
ATOM 1466 C C . ALA A 1 197 ? -1.602 8.329 6.285 1.00 90.75 197 ALA A C 1
ATOM 1468 O O . ALA A 1 197 ? -2.727 8.239 6.777 1.00 90.75 197 ALA A O 1
ATOM 1469 N N . TYR A 1 198 ? -1.263 7.707 5.151 1.00 91.00 198 TYR A N 1
ATOM 1470 C CA . TYR A 1 198 ? -2.184 6.870 4.389 1.00 91.00 198 TYR A CA 1
ATOM 1471 C C . TYR A 1 198 ? -2.659 5.655 5.192 1.00 91.00 198 TYR A C 1
ATOM 1473 O O . TYR A 1 198 ? -3.862 5.428 5.342 1.00 91.00 198 TYR A O 1
ATOM 1481 N N . LEU A 1 199 ? -1.722 4.915 5.786 1.00 91.62 199 LEU A N 1
ATOM 1482 C CA . LEU A 1 199 ? -2.023 3.751 6.616 1.00 91.62 199 LEU A CA 1
ATOM 1483 C C . LEU A 1 199 ? -2.866 4.133 7.839 1.00 91.62 199 LEU A C 1
ATOM 1485 O O . LEU A 1 199 ? -3.903 3.513 8.085 1.00 91.62 199 LEU A O 1
ATOM 1489 N N . ILE A 1 200 ? -2.453 5.160 8.586 1.00 92.38 200 ILE A N 1
ATOM 1490 C CA . ILE A 1 200 ? -3.169 5.633 9.779 1.00 92.38 200 ILE A CA 1
ATOM 1491 C C . ILE A 1 200 ? -4.575 6.100 9.394 1.00 92.38 200 ILE A C 1
ATOM 1493 O O . ILE A 1 200 ? -5.545 5.709 10.041 1.00 92.38 200 ILE A O 1
ATOM 1497 N N . GLY A 1 201 ? -4.706 6.872 8.313 1.00 91.75 201 GLY A N 1
ATOM 1498 C CA . GLY A 1 201 ? -5.989 7.363 7.817 1.00 91.75 201 GLY A CA 1
ATOM 1499 C C . GLY A 1 201 ? -6.970 6.235 7.499 1.00 91.75 201 GLY A C 1
ATOM 1500 O O . GLY A 1 201 ? -8.138 6.311 7.892 1.00 91.75 201 GLY A O 1
ATOM 1501 N N . LEU A 1 202 ? -6.508 5.154 6.863 1.00 91.69 202 LEU A N 1
ATOM 1502 C CA . LEU A 1 202 ? -7.348 3.983 6.594 1.00 91.69 202 LEU A CA 1
ATOM 1503 C C . LEU A 1 202 ? -7.712 3.205 7.863 1.00 91.69 202 LEU A C 1
ATOM 1505 O O . LEU A 1 202 ? -8.867 2.806 8.009 1.00 91.69 202 LEU A O 1
ATOM 1509 N N . VAL A 1 203 ? -6.772 3.012 8.793 1.00 93.06 203 VAL A N 1
ATOM 1510 C CA . VAL A 1 203 ? -7.035 2.313 10.066 1.00 93.06 203 VAL A CA 1
ATOM 1511 C C . VAL A 1 203 ? -8.039 3.089 10.922 1.00 93.06 203 VAL A C 1
ATOM 1513 O O . VAL A 1 203 ? -8.985 2.497 11.438 1.00 93.06 203 VAL A O 1
ATOM 1516 N N . VAL A 1 204 ? -7.887 4.410 11.030 1.00 92.50 204 VAL A N 1
ATOM 1517 C CA . VAL A 1 204 ? -8.819 5.278 11.768 1.00 92.50 204 VAL A CA 1
ATOM 1518 C C . VAL A 1 204 ? -10.189 5.298 11.098 1.00 92.50 204 VAL A C 1
ATOM 1520 O O . VAL A 1 204 ? -11.205 5.156 11.775 1.00 92.50 204 VAL A O 1
ATOM 1523 N N . THR A 1 205 ? -10.232 5.413 9.767 1.00 92.56 205 THR A N 1
ATOM 1524 C CA . THR A 1 205 ? -11.496 5.353 9.020 1.00 92.56 205 THR A CA 1
ATOM 1525 C C . THR A 1 205 ? -12.203 4.030 9.280 1.00 92.56 205 THR A C 1
ATOM 1527 O O . THR A 1 205 ? -13.381 4.032 9.619 1.00 92.56 205 THR A O 1
ATOM 1530 N N . TYR A 1 206 ? -11.483 2.910 9.213 1.00 93.19 206 TYR A N 1
ATOM 1531 C CA . TYR A 1 206 ? -12.025 1.598 9.546 1.00 93.19 206 TYR A CA 1
ATOM 1532 C C . TYR A 1 206 ? -12.566 1.525 10.986 1.00 93.19 206 TYR A C 1
ATOM 1534 O O . TYR A 1 206 ? -13.705 1.101 11.190 1.00 93.19 206 TYR A O 1
ATOM 1542 N N . ALA A 1 207 ? -11.780 1.960 11.975 1.00 92.44 207 ALA A N 1
ATOM 1543 C CA . ALA A 1 207 ? -12.161 1.908 13.385 1.00 92.44 207 ALA A CA 1
ATOM 1544 C C . ALA A 1 207 ? -13.433 2.720 13.670 1.00 92.44 207 ALA A C 1
ATOM 1546 O O . ALA A 1 207 ? -14.315 2.247 14.384 1.00 92.44 207 ALA A O 1
ATOM 1547 N N . GLU A 1 208 ? -13.567 3.901 13.066 1.00 92.06 208 GLU A N 1
ATOM 1548 C CA . GLU A 1 208 ? -14.762 4.739 13.189 1.00 92.06 208 GLU A CA 1
ATOM 1549 C C . GLU A 1 208 ? -15.992 4.104 12.541 1.00 92.06 208 GLU A C 1
ATOM 1551 O O . GLU A 1 208 ? -17.065 4.079 13.144 1.00 92.06 208 GLU A O 1
ATOM 1556 N N . GLN A 1 209 ? -15.848 3.534 11.340 1.00 91.00 209 GLN A N 1
ATOM 1557 C CA . GLN A 1 209 ? -16.959 2.821 10.707 1.00 91.00 209 GLN A CA 1
ATOM 1558 C C . GLN A 1 209 ? -17.422 1.643 11.570 1.00 91.00 209 GLN A C 1
ATOM 1560 O O . GLN A 1 209 ? -18.622 1.409 11.708 1.00 91.00 209 GLN A O 1
ATOM 1565 N N . ARG A 1 210 ? -16.487 0.944 12.219 1.00 90.06 210 ARG A N 1
ATOM 1566 C CA . ARG A 1 210 ? -16.812 -0.151 13.135 1.00 90.06 210 ARG A CA 1
ATOM 1567 C C . ARG A 1 210 ? -17.436 0.337 14.445 1.00 90.06 210 ARG A C 1
ATOM 1569 O O . ARG A 1 210 ? -18.334 -0.327 14.954 1.00 90.06 210 ARG A O 1
ATOM 1576 N N . ALA A 1 211 ? -17.032 1.504 14.951 1.00 90.50 211 ALA A N 1
ATOM 1577 C CA . ALA A 1 211 ? -17.624 2.126 16.140 1.00 90.50 211 ALA A CA 1
ATOM 1578 C C . ALA A 1 211 ? -19.119 2.449 15.961 1.00 90.50 211 ALA A C 1
ATOM 1580 O O . ALA A 1 211 ? -19.876 2.500 16.928 1.00 90.50 211 ALA A O 1
ATOM 1581 N N . HIS A 1 212 ? -19.566 2.631 14.718 1.00 88.38 212 HIS A N 1
ATOM 1582 C CA . HIS A 1 212 ? -20.979 2.806 14.400 1.00 88.38 212 HIS A CA 1
ATOM 1583 C C . HIS A 1 212 ? -21.796 1.509 14.382 1.00 88.38 212 HIS A C 1
ATOM 1585 O O . HIS A 1 212 ? -23.019 1.573 14.487 1.00 88.38 212 HIS A O 1
ATOM 1591 N N . GLU A 1 213 ? -21.154 0.350 14.234 1.00 88.69 213 GLU A N 1
ATOM 1592 C CA . GLU A 1 213 ? -21.817 -0.958 14.311 1.00 88.69 213 GLU A CA 1
ATOM 1593 C C . GLU A 1 213 ? -21.855 -1.499 15.751 1.00 88.69 213 GLU A C 1
ATOM 1595 O O . GLU A 1 213 ? -22.686 -2.346 16.074 1.00 88.69 213 GLU A O 1
ATOM 1600 N N . GLY A 1 214 ? -20.978 -1.007 16.630 1.00 87.81 214 GLY A N 1
ATOM 1601 C CA . GLY A 1 214 ? -20.944 -1.365 18.045 1.00 87.81 214 GLY A CA 1
ATOM 1602 C C . GLY A 1 214 ? -19.743 -0.762 18.781 1.00 87.81 214 GLY A C 1
ATOM 1603 O O . GLY A 1 214 ? -18.901 -0.113 18.167 1.00 87.81 214 GLY A O 1
ATOM 1604 N N . PRO A 1 215 ? -19.619 -0.979 20.101 1.00 87.62 215 PRO A N 1
ATOM 1605 C CA . PRO A 1 215 ? -18.534 -0.406 20.893 1.00 87.62 215 PRO A CA 1
ATOM 1606 C C . PRO A 1 215 ? -17.158 -0.944 20.464 1.00 87.62 215 PRO A C 1
ATOM 1608 O O . PRO A 1 215 ? -16.880 -2.148 20.540 1.00 87.62 215 PRO A O 1
ATOM 1611 N N . VAL A 1 216 ? -16.280 -0.028 20.048 1.00 89.38 216 VAL A N 1
ATOM 1612 C CA . VAL A 1 216 ? -14.893 -0.285 19.635 1.00 89.38 216 VAL A CA 1
ATOM 1613 C C . VAL A 1 216 ? -13.962 0.615 20.440 1.00 89.38 216 VAL A C 1
ATOM 1615 O O . VAL A 1 216 ? -14.205 1.810 20.570 1.00 89.38 216 VAL A O 1
ATOM 1618 N N . ASN A 1 217 ? -12.883 0.042 20.968 1.00 91.38 217 ASN A N 1
ATOM 1619 C CA . ASN A 1 217 ? -11.787 0.781 21.587 1.00 91.38 217 ASN A CA 1
ATOM 1620 C C . ASN A 1 217 ? -10.441 0.223 21.096 1.00 91.38 217 ASN A C 1
ATOM 1622 O O . ASN A 1 217 ? -10.384 -0.865 20.513 1.00 91.38 217 ASN A O 1
ATOM 1626 N N . SER A 1 218 ? -9.361 0.976 21.304 1.00 90.06 218 SER A N 1
ATOM 1627 C CA . SER A 1 218 ? -8.023 0.603 20.832 1.00 90.06 218 SER A CA 1
ATOM 1628 C C . SER A 1 218 ? -7.519 -0.698 21.460 1.00 90.06 218 SER A C 1
ATOM 1630 O O . SER A 1 218 ? -6.943 -1.516 20.750 1.00 90.06 218 SER A O 1
ATOM 1632 N N . ALA A 1 219 ? -7.817 -0.946 22.739 1.00 90.69 219 ALA A N 1
ATOM 1633 C CA . ALA A 1 219 ? -7.461 -2.191 23.426 1.00 90.69 219 ALA A CA 1
ATOM 1634 C C . ALA A 1 219 ? -8.100 -3.429 22.768 1.00 90.69 219 ALA A C 1
ATOM 1636 O O . ALA A 1 219 ? -7.440 -4.443 22.549 1.00 90.69 219 ALA A O 1
ATOM 1637 N N . ARG A 1 220 ? -9.376 -3.337 22.378 1.00 92.25 220 ARG A N 1
ATOM 1638 C CA . ARG A 1 220 ? -10.084 -4.399 21.655 1.00 92.25 220 ARG A CA 1
ATOM 1639 C C . ARG A 1 220 ? -9.470 -4.635 20.279 1.00 92.25 220 ARG A C 1
ATOM 1641 O O . ARG A 1 220 ? -9.246 -5.783 19.911 1.00 92.25 220 ARG A O 1
ATOM 1648 N N . LEU A 1 221 ? -9.189 -3.570 19.529 1.00 91.75 221 LEU A N 1
ATOM 1649 C CA . LEU A 1 221 ? -8.559 -3.690 18.211 1.00 91.75 221 LEU A CA 1
ATOM 1650 C C . LEU A 1 221 ? -7.154 -4.299 18.310 1.00 91.75 221 LEU A C 1
ATOM 1652 O O . LEU A 1 221 ? -6.798 -5.129 17.478 1.00 91.75 221 LEU A O 1
ATOM 1656 N N . ALA A 1 222 ? -6.376 -3.938 19.334 1.00 91.94 222 ALA A N 1
ATOM 1657 C CA . ALA A 1 222 ? -5.069 -4.536 19.591 1.00 91.94 222 ALA A CA 1
ATOM 1658 C C . ALA A 1 222 ? -5.193 -6.043 19.872 1.00 91.94 222 ALA A C 1
ATOM 1660 O O . ALA A 1 222 ? -4.492 -6.836 19.243 1.00 91.94 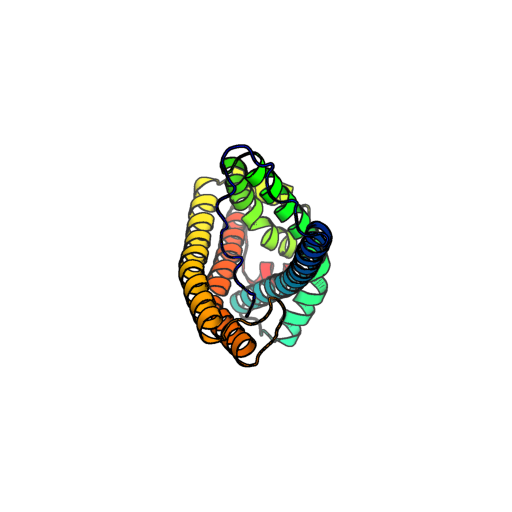222 ALA A O 1
ATOM 1661 N N . ALA A 1 223 ? -6.148 -6.445 20.717 1.00 90.56 223 ALA A N 1
ATOM 1662 C CA . ALA A 1 223 ? -6.414 -7.850 21.024 1.00 90.56 223 ALA A CA 1
ATOM 1663 C C . ALA A 1 223 ? -6.859 -8.670 19.794 1.00 90.56 223 ALA A C 1
ATOM 1665 O O . ALA A 1 223 ? -6.499 -9.840 19.661 1.00 90.56 223 ALA A O 1
ATOM 1666 N N . GLU A 1 224 ? -7.599 -8.070 18.855 1.00 92.12 224 GLU A N 1
ATOM 1667 C CA . GLU A 1 224 ? -8.016 -8.729 17.605 1.00 92.12 224 GLU A CA 1
ATOM 1668 C C . GLU A 1 224 ? -6.834 -9.053 16.669 1.00 92.12 224 GLU A C 1
ATOM 1670 O O . GLU A 1 224 ? -6.920 -9.974 15.847 1.00 92.12 224 GLU A O 1
ATOM 1675 N N . LEU A 1 225 ? -5.698 -8.363 16.811 1.00 89.75 225 LEU A N 1
ATOM 1676 C CA . LEU A 1 225 ? -4.474 -8.645 16.053 1.00 89.75 225 LEU A CA 1
ATOM 1677 C C . LEU A 1 225 ? -3.604 -9.742 16.704 1.00 89.75 225 LEU A C 1
ATOM 1679 O O . LEU A 1 225 ? -2.712 -10.277 16.041 1.00 89.75 225 LEU A O 1
ATOM 1683 N N . GLY A 1 226 ? -3.913 -10.159 17.937 1.00 81.94 226 GLY A N 1
ATOM 1684 C CA . GLY A 1 226 ? -3.158 -11.160 18.707 1.00 81.94 226 GLY A CA 1
ATOM 1685 C C . GLY A 1 226 ? -1.874 -10.589 19.279 1.00 81.94 226 GLY A C 1
ATOM 1686 O O . GLY A 1 226 ? -0.795 -11.116 18.930 1.00 81.94 226 GLY A O 1
#

Sequence (226 aa):
FYPHPTLTVTAPGEPPAPFPADYFRELLVFFGVALVVGVFALAVQCVGWAAGTWAVTRQAAGEPVTVGGALRYGLRRAPALWGWMLLVFAMVLVGAVFCYLPGIYLMCALSLAGPVLLFERVNPIARSFKIFHARLGQVLGRVLLVGLLATISSMVAVPVQMIISLAGGPAGAFEITAGTVVGSVVTVLLYLPAWLAYLIGLVVTYAEQRAHEGPVNSARLAAELG

Secondary structure (DSSP, 8-state):
-PPPPP-----TTPPPPPPPTTHHHHHHHHHHHHHHHHHHHHHHHHHHHHHHHHHHHHHHTT----HHHHHHHHHHHHHHHHHHHHHHHHHHHHHHHH-HHHHHHHHHHHTTHHHHHHHT-S-HHHHHHHHHHHTHHHHHHHHHHHHHHHHHHHHHHHHHHHHHHHHT-S--TT---HHHHHHHHHHHHHHHHHHHHHHHHHHHHHHHHHHTTS---HHHHHHHT-

pLDDT: mean 85.77, std 10.06, range [37.0, 95.94]

Organism: NCBI:txid2202420